Protein AF-A0A929G2F0-F1 (afdb_monomer_lite)

Foldseek 3Di:
DVVVVVVVVVVVVVVVVPPDQDDADDDDDFPDDPPDPFKDFPFFFQKFKFKWKAFQNHTDPVPPHRVVRRVVRSCVVPPDDPQKDWAPKDWDWDWDDDDRMIMIMIMITTIIMGGHDDVVSVVVVVVVVVPPPPDPDDDDDDDDDDDDPDDQQFWKWFDDPVDIWIFGFHDDDPQWTWTWGADPVRDIDIDIDGDVGRIDTDD

pLDDT: mean 78.76, std 16.69, range [32.47, 96.12]

Sequence (203 aa):
MKKIFKLLSFVVGFLFIFSSCAVHNGYMNNSASLSQANFSYVNTNISGKASTLKFLGIGGLGRRAIVSEAKENMLMKNPLKSNQTLANITINWKMGFYLIVMTNTCTVTADIVEFYLNDEARKIKTSKLKTNKKEENLNTQEINSNKQKFKVGDKVQYKDAFRTIKGIVIKIEGKFYYIKYENSRGIEKTLKTYEEIWIKKIN

Structure (mmCIF, N/CA/C/O backbone):
data_AF-A0A929G2F0-F1
#
_entry.id   AF-A0A929G2F0-F1
#
loop_
_atom_site.group_PDB
_atom_site.id
_atom_site.type_symbol
_atom_site.label_atom_id
_atom_site.label_alt_id
_atom_site.label_comp_id
_atom_site.label_asym_id
_atom_site.label_entity_id
_atom_site.label_seq_id
_atom_site.pdbx_PDB_ins_code
_atom_site.Cartn_x
_atom_site.Cartn_y
_atom_site.Cartn_z
_atom_site.occupancy
_atom_site.B_iso_or_equiv
_atom_site.auth_seq_id
_atom_site.auth_comp_id
_atom_site.auth_asym_id
_atom_site.auth_atom_id
_atom_site.pdbx_PDB_model_num
ATOM 1 N N . MET A 1 1 ? 4.250 -8.616 -59.143 1.00 62.09 1 MET A N 1
ATOM 2 C CA . MET A 1 1 ? 3.293 -9.155 -58.143 1.00 62.09 1 MET A CA 1
ATOM 3 C C . MET A 1 1 ? 3.959 -9.928 -56.995 1.00 62.09 1 MET A C 1
ATOM 5 O O . MET A 1 1 ? 3.798 -9.515 -55.857 1.00 62.09 1 MET A O 1
ATOM 9 N N . LYS A 1 2 ? 4.780 -10.965 -57.241 1.00 75.31 2 LYS A N 1
ATOM 10 C CA . LYS A 1 2 ? 5.431 -11.762 -56.167 1.00 75.31 2 LYS A CA 1
ATOM 11 C C . LYS A 1 2 ? 6.323 -10.954 -55.197 1.00 75.31 2 LYS A C 1
ATOM 13 O O . LYS A 1 2 ? 6.376 -11.268 -54.015 1.00 75.31 2 LYS A O 1
ATOM 18 N N . LYS A 1 3 ? 7.000 -9.900 -55.676 1.00 79.62 3 LYS A N 1
ATOM 19 C CA . LYS A 1 3 ? 7.833 -9.006 -54.841 1.00 79.62 3 LYS A CA 1
ATOM 20 C C . LYS A 1 3 ? 6.999 -8.115 -53.904 1.00 79.62 3 LYS A C 1
ATOM 22 O O . LYS A 1 3 ? 7.374 -7.953 -52.751 1.00 79.62 3 LYS A O 1
ATOM 27 N N . ILE A 1 4 ? 5.842 -7.628 -54.372 1.00 84.44 4 ILE A N 1
ATOM 28 C CA . ILE A 1 4 ? 4.876 -6.874 -53.552 1.00 84.44 4 ILE A CA 1
ATOM 29 C C . ILE A 1 4 ? 4.321 -7.760 -52.427 1.00 84.44 4 ILE A C 1
ATOM 31 O O . ILE A 1 4 ? 4.275 -7.327 -51.284 1.00 84.44 4 ILE A O 1
ATOM 35 N N . PHE A 1 5 ? 3.983 -9.021 -52.721 1.00 83.19 5 PHE A N 1
ATOM 36 C CA . PHE A 1 5 ? 3.469 -9.957 -51.712 1.00 83.19 5 PHE A CA 1
ATOM 37 C C . PHE A 1 5 ? 4.504 -10.303 -50.630 1.00 83.19 5 PHE A C 1
ATOM 39 O O . PHE A 1 5 ? 4.155 -10.387 -49.456 1.00 83.19 5 PHE A O 1
ATOM 46 N N . LYS A 1 6 ? 5.786 -10.452 -50.998 1.00 84.00 6 LYS A N 1
ATOM 47 C CA . LYS A 1 6 ? 6.874 -10.665 -50.025 1.00 84.00 6 LYS A CA 1
ATOM 48 C C . LYS A 1 6 ? 7.099 -9.445 -49.126 1.00 84.00 6 LYS A C 1
ATOM 50 O O . LYS A 1 6 ? 7.284 -9.614 -47.926 1.00 84.00 6 LYS A O 1
ATOM 55 N N . LEU A 1 7 ? 7.041 -8.235 -49.688 1.00 87.56 7 LEU A N 1
ATOM 56 C CA . LEU A 1 7 ? 7.160 -6.994 -48.918 1.00 87.56 7 LEU A CA 1
ATOM 57 C C . LEU A 1 7 ? 5.972 -6.815 -47.961 1.00 87.56 7 LEU A C 1
ATOM 59 O O . LEU A 1 7 ? 6.172 -6.520 -46.788 1.00 87.56 7 LEU A O 1
ATOM 63 N N . LEU A 1 8 ? 4.749 -7.073 -48.434 1.00 87.44 8 LEU A N 1
ATOM 64 C CA . LEU A 1 8 ? 3.537 -7.005 -47.617 1.00 87.44 8 LEU A CA 1
ATOM 65 C C . LEU A 1 8 ? 3.581 -8.013 -46.458 1.00 87.44 8 LEU A C 1
ATOM 67 O O . LEU A 1 8 ? 3.289 -7.655 -45.323 1.00 87.44 8 LEU A O 1
ATOM 71 N N . SER A 1 9 ? 4.023 -9.248 -46.718 1.00 84.62 9 SER A N 1
ATOM 72 C CA . SER A 1 9 ? 4.191 -10.272 -45.679 1.00 84.62 9 SER A CA 1
ATOM 73 C C . SER A 1 9 ? 5.237 -9.885 -44.627 1.00 84.62 9 SER A C 1
ATOM 75 O O . SER A 1 9 ? 5.058 -10.212 -43.457 1.00 84.62 9 SER A O 1
ATOM 77 N N . PHE A 1 10 ? 6.312 -9.191 -45.018 1.00 87.50 10 PHE A N 1
ATOM 78 C CA . PHE A 1 10 ? 7.335 -8.708 -44.086 1.00 87.50 10 PHE A CA 1
ATOM 79 C C . PHE A 1 10 ? 6.809 -7.568 -43.204 1.00 87.50 10 PHE A C 1
ATOM 81 O O . PHE A 1 10 ? 7.014 -7.584 -41.994 1.00 87.50 10 PHE A O 1
ATOM 88 N N . VAL A 1 11 ? 6.071 -6.618 -43.787 1.00 87.50 11 VAL A N 1
ATOM 89 C CA . VAL A 1 11 ? 5.456 -5.500 -43.049 1.00 87.50 11 VAL A CA 1
ATOM 90 C C . VAL A 1 11 ? 4.392 -5.999 -42.067 1.00 87.50 11 VAL A C 1
ATOM 92 O O . VAL A 1 11 ? 4.379 -5.576 -40.913 1.00 87.50 11 VAL A O 1
ATOM 95 N N . VAL A 1 12 ? 3.540 -6.939 -42.492 1.00 84.81 12 VAL A N 1
ATOM 96 C CA . VAL A 1 12 ? 2.530 -7.557 -41.618 1.00 84.81 12 VAL A CA 1
ATOM 97 C C . VAL A 1 12 ? 3.205 -8.347 -40.494 1.00 84.81 12 VAL A C 1
ATOM 99 O O . VAL A 1 12 ? 2.836 -8.177 -39.336 1.00 84.81 12 VAL A O 1
ATOM 102 N N . GLY A 1 13 ? 4.241 -9.137 -40.800 1.00 83.62 13 GLY A N 1
ATOM 103 C CA . GLY A 1 13 ? 5.022 -9.855 -39.789 1.00 83.62 13 GLY A CA 1
ATOM 104 C C . GLY A 1 13 ? 5.688 -8.925 -38.770 1.00 83.62 13 GLY A C 1
ATOM 105 O O . GLY A 1 13 ? 5.650 -9.204 -37.576 1.00 83.62 13 GLY A O 1
ATOM 106 N N . PHE A 1 14 ? 6.231 -7.789 -39.215 1.00 79.25 14 PHE A N 1
ATOM 107 C CA . PHE A 1 14 ? 6.847 -6.791 -38.338 1.00 79.25 14 PHE A CA 1
ATOM 108 C C . PHE A 1 14 ? 5.826 -6.115 -37.410 1.00 79.25 14 PHE A C 1
ATOM 110 O O . PHE A 1 14 ? 6.127 -5.892 -36.239 1.00 79.25 14 PHE A O 1
ATOM 117 N N . LEU A 1 15 ? 4.600 -5.857 -37.883 1.00 77.62 15 LEU A N 1
ATOM 118 C CA . LEU A 1 15 ? 3.527 -5.290 -37.055 1.00 77.62 15 LEU A CA 1
ATOM 119 C C . LEU A 1 15 ? 3.121 -6.209 -35.888 1.00 77.62 15 LEU A C 1
ATOM 121 O O . LEU A 1 15 ? 2.843 -5.718 -34.795 1.00 77.62 15 LEU A O 1
ATOM 125 N N . PHE A 1 16 ? 3.115 -7.531 -36.092 1.00 72.44 16 PHE A N 1
ATOM 126 C CA . PHE A 1 16 ? 2.734 -8.493 -35.048 1.00 72.44 16 PHE A CA 1
ATOM 127 C C . PHE A 1 16 ? 3.756 -8.608 -33.906 1.00 72.44 16 PHE A C 1
ATOM 129 O O . PHE A 1 16 ? 3.397 -9.039 -32.814 1.00 72.44 16 PHE A O 1
ATOM 136 N N . ILE A 1 17 ? 5.009 -8.187 -34.108 1.00 69.44 17 ILE A N 1
ATOM 137 C CA . ILE A 1 17 ? 6.066 -8.290 -33.085 1.00 69.44 17 ILE A CA 1
ATOM 138 C C . ILE A 1 17 ? 5.914 -7.207 -31.996 1.00 69.44 17 ILE A C 1
ATOM 140 O O . ILE A 1 17 ? 6.362 -7.401 -30.866 1.00 69.44 17 ILE A O 1
ATOM 144 N N . PHE A 1 18 ? 5.227 -6.094 -32.277 1.00 63.00 18 PHE A N 1
ATOM 145 C CA . PHE A 1 18 ? 5.069 -4.978 -31.329 1.00 63.00 18 PHE A CA 1
ATOM 146 C C . PHE A 1 18 ? 3.787 -5.019 -30.482 1.00 63.00 18 PHE A C 1
ATOM 148 O O . PHE A 1 18 ? 3.528 -4.088 -29.722 1.00 63.00 18 PHE A O 1
ATOM 155 N N . SER A 1 19 ? 2.983 -6.086 -30.536 1.00 63.50 19 SER A N 1
ATOM 156 C CA . SER A 1 19 ? 1.692 -6.134 -29.826 1.00 63.50 19 SER A CA 1
ATOM 157 C C . SER A 1 19 ? 1.781 -6.339 -28.300 1.00 63.50 19 SER A C 1
ATOM 159 O O . SER A 1 19 ? 0.746 -6.469 -27.655 1.00 63.50 19 SER A O 1
ATOM 161 N N . SER A 1 20 ? 2.981 -6.381 -27.700 1.00 61.09 20 SER A N 1
ATOM 162 C CA . SER A 1 20 ? 3.193 -6.706 -26.271 1.00 61.09 20 SER A CA 1
ATOM 163 C C . SER A 1 20 ? 3.821 -5.562 -25.450 1.00 61.09 20 SER A C 1
ATOM 165 O O . SER A 1 20 ? 4.630 -5.769 -24.543 1.00 61.09 20 SER A O 1
ATOM 167 N N . CYS A 1 21 ? 3.475 -4.312 -25.762 1.00 61.62 21 CYS A N 1
ATOM 168 C CA . CYS A 1 21 ? 3.899 -3.160 -24.963 1.00 61.62 21 CYS A CA 1
ATOM 169 C C . CYS A 1 21 ? 3.065 -3.043 -23.673 1.00 61.62 21 CYS A C 1
ATOM 171 O O . CYS A 1 21 ? 1.892 -2.684 -23.718 1.00 61.62 21 CYS A O 1
ATOM 173 N N . ALA A 1 22 ? 3.678 -3.283 -22.508 1.00 65.00 22 ALA A N 1
ATOM 174 C CA . ALA A 1 22 ? 3.046 -3.067 -21.203 1.00 65.00 22 ALA A CA 1
ATOM 175 C C . ALA A 1 22 ? 3.456 -1.711 -20.594 1.00 65.00 22 ALA A C 1
ATOM 177 O O . ALA A 1 22 ? 4.614 -1.488 -20.218 1.00 65.00 22 ALA A O 1
ATOM 178 N N . VAL A 1 23 ? 2.493 -0.797 -20.459 1.00 64.62 23 VAL A N 1
ATOM 179 C CA . VAL A 1 23 ? 2.668 0.481 -19.753 1.00 64.62 23 VAL A CA 1
ATOM 180 C C . VAL A 1 23 ? 2.090 0.351 -18.345 1.00 64.62 23 VAL A C 1
ATOM 182 O O . VAL A 1 23 ? 0.915 0.055 -18.174 1.00 64.62 23 VAL A O 1
ATOM 185 N N . HIS A 1 24 ? 2.922 0.585 -17.330 1.00 65.31 24 HIS A N 1
ATOM 186 C CA . HIS A 1 24 ? 2.530 0.502 -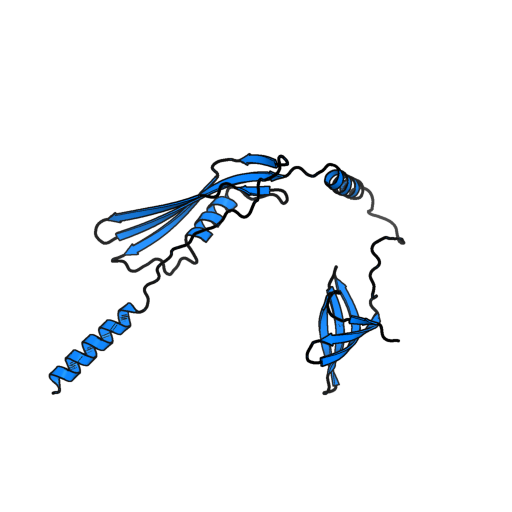15.926 1.00 65.31 24 HIS A CA 1
ATOM 187 C C . HIS A 1 24 ? 2.359 1.914 -15.370 1.00 65.31 24 HIS A C 1
ATOM 189 O O . HIS A 1 24 ? 3.339 2.531 -14.960 1.00 65.31 24 HIS A O 1
ATOM 195 N N . ASN A 1 25 ? 1.123 2.407 -15.359 1.00 67.31 25 ASN A N 1
ATOM 196 C CA . ASN A 1 25 ? 0.745 3.649 -14.689 1.00 67.31 25 ASN A CA 1
ATOM 197 C C . ASN A 1 25 ? -0.312 3.315 -13.639 1.00 67.31 25 ASN A C 1
ATOM 199 O O . ASN A 1 25 ? -1.257 2.583 -13.918 1.00 67.31 25 ASN A O 1
ATOM 203 N N . GLY A 1 26 ? -0.141 3.825 -12.425 1.00 69.75 26 GLY A N 1
ATOM 204 C CA . GLY A 1 26 ? -1.067 3.566 -11.332 1.00 69.75 26 GLY A CA 1
ATOM 205 C C . GLY A 1 26 ? -1.028 4.685 -10.309 1.00 69.75 26 GLY A C 1
ATOM 206 O O . GLY A 1 26 ? 0.012 5.313 -10.099 1.00 69.75 26 GLY A O 1
ATOM 207 N N . TYR A 1 27 ? -2.170 4.911 -9.675 1.00 76.88 27 TYR A N 1
ATOM 208 C CA . TYR A 1 27 ? -2.309 5.797 -8.531 1.00 76.88 27 TYR A CA 1
ATOM 209 C C . TYR A 1 27 ? -3.015 5.047 -7.399 1.00 76.88 27 TYR A C 1
ATOM 211 O O . TYR A 1 27 ? -3.677 4.034 -7.633 1.00 76.88 27 TYR A O 1
ATOM 219 N N . MET A 1 28 ? -2.854 5.518 -6.168 1.00 82.25 28 MET A N 1
ATOM 220 C CA . MET A 1 28 ? -3.520 4.971 -4.996 1.00 82.25 28 MET A CA 1
ATOM 221 C C . MET A 1 28 ? -4.110 6.120 -4.199 1.00 82.25 28 MET A C 1
ATOM 223 O O . MET A 1 28 ? -3.443 7.123 -3.967 1.00 82.25 28 MET A O 1
ATOM 227 N N . ASN A 1 29 ? -5.355 5.952 -3.771 1.00 80.06 29 ASN A N 1
ATOM 228 C CA . ASN A 1 29 ? -6.024 6.944 -2.948 1.00 80.06 29 ASN A CA 1
ATOM 229 C C . ASN A 1 29 ? -5.807 6.651 -1.468 1.00 80.06 29 ASN A C 1
ATOM 231 O O . ASN A 1 29 ? -5.637 5.498 -1.052 1.00 80.06 29 ASN A O 1
ATOM 235 N N . ASN A 1 30 ? -5.856 7.715 -0.672 1.00 79.25 30 ASN A N 1
ATOM 236 C CA . ASN A 1 30 ? -5.944 7.577 0.766 1.00 79.25 30 ASN A CA 1
ATOM 237 C C . ASN A 1 30 ? -7.301 6.946 1.125 1.00 79.25 30 ASN A C 1
ATOM 239 O O . ASN A 1 30 ? -8.336 7.355 0.603 1.00 79.25 30 ASN A O 1
ATOM 243 N N . SER A 1 31 ? -7.289 5.927 1.982 1.00 75.56 31 SER A N 1
ATOM 244 C CA . SER A 1 31 ? -8.504 5.209 2.410 1.00 75.56 31 SER A CA 1
ATOM 245 C C . SER A 1 31 ? -8.937 5.576 3.830 1.00 75.56 31 SER A C 1
ATOM 247 O O . SER A 1 31 ? -10.052 5.257 4.233 1.00 75.56 31 SER A O 1
ATOM 249 N N . ALA A 1 32 ? -8.078 6.273 4.577 1.00 79.25 32 ALA A N 1
ATOM 250 C CA . ALA A 1 32 ? -8.372 6.749 5.917 1.00 79.25 32 ALA A CA 1
ATOM 251 C C . ALA A 1 32 ? -8.950 8.170 5.874 1.00 79.25 32 ALA A C 1
ATOM 253 O O . ALA A 1 32 ? -8.308 9.091 5.366 1.00 79.25 32 ALA A O 1
ATOM 254 N N . SER A 1 33 ? -10.144 8.349 6.443 1.00 78.19 33 SER A N 1
ATOM 255 C CA . SER A 1 33 ? -10.724 9.671 6.699 1.00 78.19 33 SER A CA 1
ATOM 256 C C . SER A 1 33 ? -10.308 10.146 8.088 1.00 78.19 33 SER A C 1
ATOM 258 O O . SER A 1 33 ? -10.790 9.628 9.093 1.00 78.19 33 SER A O 1
ATOM 260 N N . LEU A 1 34 ? -9.426 11.142 8.145 1.00 83.56 34 LEU A N 1
ATOM 261 C CA . LEU A 1 34 ? -8.946 11.763 9.385 1.00 83.56 34 LEU A CA 1
ATOM 262 C C . LEU A 1 34 ? -9.800 12.977 9.769 1.00 83.56 34 LEU A C 1
ATOM 264 O O . LEU A 1 34 ? -9.293 14.071 9.991 1.00 83.56 34 LEU A O 1
ATOM 268 N N . SER A 1 35 ? -11.119 12.792 9.790 1.00 82.44 35 SER A N 1
ATOM 269 C CA . SER A 1 35 ? -12.087 13.869 10.039 1.00 82.44 35 SER A CA 1
ATOM 270 C C . SER A 1 35 ? -12.374 14.116 11.524 1.00 82.44 35 SER A C 1
ATOM 272 O O . SER A 1 35 ? -13.047 15.085 11.861 1.00 82.44 35 SER A O 1
ATOM 274 N N . GLN A 1 36 ? -11.884 13.251 12.416 1.00 81.44 36 GLN A N 1
ATOM 275 C CA . GLN A 1 36 ? -12.083 13.336 13.864 1.00 81.44 36 GLN A CA 1
ATOM 276 C C . GLN A 1 36 ? -10.736 13.283 14.591 1.00 81.44 36 GLN A C 1
ATOM 278 O O . GLN A 1 36 ? -9.802 12.628 14.136 1.00 81.44 36 GLN A O 1
ATOM 283 N N . ALA A 1 37 ? -10.639 13.940 15.749 1.00 81.94 37 ALA A N 1
ATOM 284 C CA . ALA A 1 37 ? -9.435 13.964 16.584 1.00 81.94 37 ALA A CA 1
ATOM 285 C C . ALA A 1 37 ? -9.296 12.689 17.446 1.00 81.94 37 ALA A C 1
ATOM 287 O O . ALA A 1 37 ? -9.177 12.754 18.667 1.00 81.94 37 ALA A O 1
ATOM 288 N N . ASN A 1 38 ? -9.360 11.514 16.817 1.00 87.75 38 ASN A N 1
ATOM 289 C CA . ASN A 1 38 ? -9.328 10.206 17.482 1.00 87.75 38 ASN A CA 1
ATOM 290 C C . ASN A 1 38 ? -8.125 9.340 17.067 1.00 87.75 38 ASN A C 1
ATOM 292 O O . ASN A 1 38 ? -8.192 8.110 17.134 1.00 87.75 38 ASN A O 1
ATOM 296 N N . PHE A 1 39 ? -7.027 9.967 16.649 1.00 91.56 39 PHE A N 1
ATOM 297 C CA . PHE A 1 39 ? -5.816 9.276 16.221 1.00 91.56 39 PHE A CA 1
ATOM 298 C C . PHE A 1 39 ? -4.542 10.025 16.627 1.00 91.56 39 PHE A C 1
ATOM 300 O O . PHE A 1 39 ? -4.568 11.223 16.914 1.00 91.56 39 PHE A O 1
ATOM 307 N N . SER A 1 40 ? -3.417 9.315 16.607 1.00 91.75 40 SER A N 1
ATOM 308 C CA . SER A 1 40 ? -2.065 9.882 16.634 1.00 91.75 40 SER A CA 1
ATOM 309 C C . SER A 1 40 ? -1.240 9.384 15.459 1.00 91.75 40 SER A C 1
ATOM 311 O O . SER A 1 40 ? -1.472 8.303 14.922 1.00 91.75 40 SER A O 1
ATOM 313 N N . TYR A 1 41 ? -0.235 10.169 15.080 1.00 92.38 41 TYR A N 1
ATOM 314 C CA . TYR A 1 41 ? 0.819 9.718 14.182 1.00 92.38 41 TYR A CA 1
ATOM 315 C C . TYR A 1 41 ? 1.813 8.857 14.962 1.00 92.38 41 TYR A C 1
ATOM 317 O O . TYR A 1 41 ? 2.397 9.313 15.943 1.00 92.38 41 TYR A O 1
ATOM 325 N N . VAL A 1 42 ? 2.001 7.612 14.527 1.00 93.44 42 VAL A N 1
ATOM 326 C CA . VAL A 1 42 ? 2.965 6.674 15.127 1.00 93.44 42 VAL A CA 1
ATOM 327 C C . VAL A 1 42 ? 4.290 6.705 14.387 1.00 93.44 42 VAL A C 1
ATOM 329 O O . VAL A 1 42 ? 5.347 6.619 15.003 1.00 93.44 42 VAL A O 1
ATOM 332 N N . ASN A 1 43 ? 4.237 6.815 13.063 1.00 94.00 43 ASN A N 1
ATOM 333 C CA . ASN A 1 43 ? 5.422 6.960 12.236 1.00 94.00 43 ASN A CA 1
ATOM 334 C C . ASN A 1 43 ? 5.085 7.852 11.047 1.00 94.00 43 ASN A C 1
ATOM 336 O O . ASN A 1 43 ? 4.017 7.702 10.458 1.00 94.00 43 ASN A O 1
ATOM 340 N N . THR A 1 44 ? 5.971 8.770 10.699 1.00 94.06 44 THR A N 1
ATOM 341 C CA . THR A 1 44 ? 5.755 9.709 9.597 1.00 94.06 44 THR A CA 1
ATOM 342 C C . THR A 1 44 ? 6.777 9.472 8.501 1.00 94.06 44 THR A C 1
ATOM 344 O O . THR A 1 44 ? 7.883 8.995 8.757 1.00 94.06 44 THR A O 1
ATOM 347 N N . ASN A 1 45 ? 6.412 9.800 7.263 1.00 93.19 45 ASN A N 1
ATOM 348 C CA . ASN A 1 45 ? 7.300 9.693 6.103 1.00 93.19 45 ASN A CA 1
ATOM 349 C C . ASN A 1 45 ? 7.868 8.279 5.868 1.00 93.19 45 ASN A C 1
ATOM 351 O O . ASN A 1 45 ? 8.987 8.116 5.364 1.00 93.19 45 ASN A O 1
ATOM 355 N N . ILE A 1 46 ? 7.101 7.235 6.199 1.00 95.94 46 ILE A N 1
ATOM 356 C CA . ILE A 1 46 ? 7.475 5.874 5.813 1.00 95.94 46 ILE A CA 1
ATOM 357 C C . ILE A 1 46 ? 7.471 5.774 4.291 1.00 95.94 46 ILE A C 1
ATOM 359 O O . ILE A 1 46 ? 6.661 6.409 3.617 1.00 95.94 46 ILE A O 1
ATOM 363 N N . SER A 1 47 ? 8.400 4.999 3.732 1.00 96.12 47 SER A N 1
ATOM 364 C CA . SER A 1 47 ? 8.556 4.925 2.283 1.00 96.12 47 SER A CA 1
ATOM 365 C C . SER A 1 47 ? 8.922 3.539 1.774 1.00 96.12 47 SER A C 1
ATOM 367 O O . SER A 1 47 ? 9.597 2.748 2.438 1.00 96.12 47 SER A O 1
ATOM 369 N N . GLY A 1 48 ? 8.484 3.258 0.553 1.00 95.81 48 GLY A N 1
ATOM 370 C CA . GLY A 1 48 ? 8.862 2.076 -0.206 1.00 95.81 48 GLY A CA 1
ATOM 371 C C . GLY A 1 48 ? 9.059 2.421 -1.672 1.00 95.81 48 GLY A C 1
ATOM 372 O O . GLY A 1 48 ? 8.478 3.371 -2.198 1.00 95.81 48 GLY A O 1
ATOM 373 N N . LYS A 1 49 ? 9.942 1.671 -2.329 1.00 94.50 49 LYS A N 1
ATOM 374 C CA . LYS A 1 49 ? 10.346 1.922 -3.714 1.00 94.50 49 LYS A CA 1
ATOM 375 C C . LYS A 1 49 ? 10.268 0.644 -4.525 1.00 94.50 49 LYS A C 1
ATOM 377 O O . LYS A 1 49 ? 10.576 -0.429 -4.012 1.00 94.50 49 LYS A O 1
ATOM 382 N N . ALA A 1 50 ? 9.902 0.778 -5.789 1.00 92.62 50 ALA A N 1
ATOM 383 C CA . ALA A 1 50 ? 10.001 -0.285 -6.777 1.00 92.62 50 ALA A CA 1
ATOM 384 C C . ALA A 1 50 ? 10.399 0.317 -8.124 1.00 92.62 50 ALA A C 1
ATOM 386 O O . ALA A 1 50 ? 9.964 1.416 -8.474 1.00 92.62 50 ALA A O 1
ATOM 387 N N . SER A 1 51 ? 11.225 -0.404 -8.877 1.00 89.00 51 SER A N 1
ATOM 388 C CA . SER A 1 51 ? 11.769 0.074 -10.145 1.00 89.00 51 SER A CA 1
ATOM 389 C C . SER A 1 51 ? 11.613 -0.975 -11.235 1.00 89.00 51 SER A C 1
ATOM 391 O O . SER A 1 51 ? 11.769 -2.174 -11.000 1.00 89.00 51 SER A O 1
ATOM 393 N N . THR A 1 52 ? 11.338 -0.504 -12.446 1.00 86.94 52 THR A N 1
ATOM 394 C CA . THR A 1 52 ? 11.420 -1.299 -13.673 1.00 86.94 52 THR A CA 1
ATOM 395 C C . THR A 1 52 ? 12.582 -0.825 -14.517 1.00 86.94 52 THR A C 1
ATOM 397 O O . THR A 1 52 ? 12.881 0.369 -14.564 1.00 86.94 52 THR A O 1
ATOM 400 N N . LEU A 1 53 ? 13.209 -1.777 -15.199 1.00 84.38 53 LEU A N 1
ATOM 401 C CA . LEU A 1 53 ? 14.203 -1.523 -16.225 1.00 84.38 53 LEU A CA 1
ATOM 402 C C . LEU A 1 53 ? 13.587 -1.883 -17.577 1.00 84.38 53 LEU A C 1
ATOM 404 O O . LEU A 1 53 ? 12.945 -2.925 -17.730 1.00 84.38 53 LEU A O 1
ATOM 408 N N . LYS A 1 54 ? 13.748 -0.980 -18.533 1.00 79.62 54 LYS A N 1
ATOM 409 C CA . LYS A 1 54 ? 13.315 -1.107 -19.918 1.00 79.62 54 LYS A CA 1
ATOM 410 C C . LYS A 1 54 ? 14.543 -0.933 -20.801 1.00 79.62 54 LYS A C 1
ATOM 412 O O . LYS A 1 54 ? 15.305 0.011 -20.617 1.00 79.62 54 LYS A O 1
ATOM 417 N N . PHE A 1 55 ? 14.732 -1.832 -21.749 1.00 79.44 55 PHE A N 1
ATOM 418 C CA . PHE A 1 55 ? 15.802 -1.772 -22.734 1.00 79.44 55 PHE A CA 1
ATOM 419 C C . PHE A 1 55 ? 15.177 -1.464 -24.094 1.00 79.44 55 PHE A C 1
ATOM 421 O O . PHE A 1 55 ? 14.255 -2.160 -24.511 1.00 79.44 55 PHE A O 1
ATOM 428 N N . LEU A 1 56 ? 15.606 -0.383 -24.752 1.00 77.12 56 LEU A N 1
ATOM 429 C CA . LEU A 1 56 ? 14.991 0.131 -25.987 1.00 77.12 56 LEU A CA 1
ATOM 430 C C . LEU A 1 56 ? 13.460 0.308 -25.871 1.00 77.12 56 LEU A C 1
ATOM 432 O O . LEU A 1 56 ? 12.709 0.039 -26.801 1.00 77.12 56 LEU A O 1
ATOM 436 N N . GLY A 1 57 ? 12.977 0.717 -24.692 1.00 67.44 57 GLY A N 1
ATOM 437 C CA . GLY A 1 57 ? 11.545 0.875 -24.407 1.00 67.44 57 GLY A CA 1
ATOM 438 C C . GLY A 1 57 ? 10.785 -0.428 -24.110 1.00 67.44 57 GLY A C 1
ATOM 439 O O . GLY A 1 57 ? 9.648 -0.363 -23.639 1.00 67.44 57 GLY A O 1
ATOM 440 N N . ILE A 1 58 ? 11.412 -1.594 -24.287 1.00 69.12 58 ILE A N 1
ATOM 441 C CA . ILE A 1 58 ? 10.831 -2.918 -24.037 1.00 69.12 58 ILE A CA 1
ATOM 442 C C . ILE A 1 58 ? 11.310 -3.430 -22.672 1.00 69.12 58 ILE A C 1
ATOM 444 O O . ILE A 1 58 ? 12.503 -3.464 -22.379 1.00 69.12 58 ILE A O 1
ATOM 448 N N . GLY A 1 59 ? 10.383 -3.807 -21.791 1.00 71.00 59 GLY A N 1
ATOM 449 C CA . GLY A 1 59 ? 10.714 -4.364 -20.477 1.00 71.00 59 GLY A CA 1
ATOM 450 C C . GLY A 1 59 ? 9.673 -4.065 -19.403 1.00 71.00 59 GLY A C 1
ATOM 451 O O . GLY A 1 59 ? 8.673 -3.392 -19.645 1.00 71.00 59 GLY A O 1
ATOM 452 N N . GLY A 1 60 ? 9.909 -4.581 -18.197 1.00 69.06 60 GLY A N 1
ATOM 453 C CA . GLY A 1 60 ? 9.008 -4.405 -17.052 1.00 69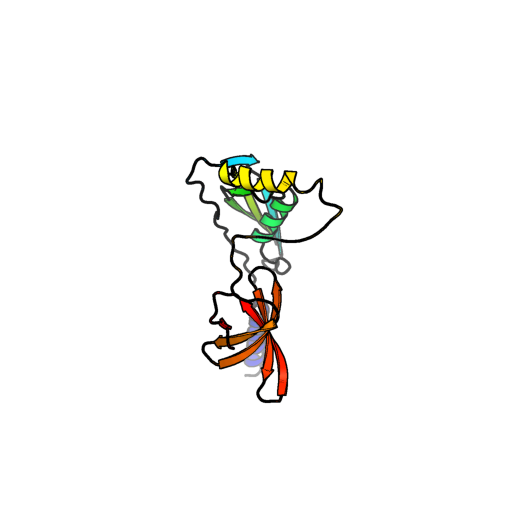.06 60 GLY A CA 1
ATOM 454 C C . GLY A 1 60 ? 7.832 -5.389 -16.967 1.00 69.06 60 GLY A C 1
ATOM 455 O O . GLY A 1 60 ? 7.067 -5.294 -16.019 1.00 69.06 60 GLY A O 1
ATOM 456 N N . LEU A 1 61 ? 7.717 -6.358 -17.886 1.00 65.44 61 LEU A N 1
ATOM 457 C CA . LEU A 1 61 ? 6.662 -7.393 -17.901 1.00 65.44 61 LEU A CA 1
ATOM 458 C C . LEU A 1 61 ? 6.693 -8.345 -16.690 1.00 65.44 61 LEU A C 1
ATOM 460 O O . LEU A 1 61 ? 5.682 -8.947 -16.355 1.00 65.44 61 LEU A O 1
ATOM 464 N N . GLY A 1 62 ? 7.844 -8.490 -16.026 1.00 62.28 62 GLY A N 1
ATOM 465 C CA . GLY A 1 62 ? 7.991 -9.355 -14.847 1.00 62.28 62 GLY A CA 1
ATOM 466 C C . GLY A 1 62 ? 7.455 -8.757 -13.542 1.00 62.28 62 GLY A C 1
ATOM 467 O O . GLY A 1 62 ? 7.607 -9.369 -12.489 1.00 62.28 62 GLY A O 1
ATOM 468 N N . ARG A 1 63 ? 6.886 -7.549 -13.580 1.00 65.88 63 ARG A N 1
ATOM 469 C CA . ARG A 1 63 ? 6.399 -6.820 -12.403 1.00 65.88 63 ARG A CA 1
ATOM 470 C C . ARG A 1 63 ? 4.876 -6.803 -12.433 1.00 65.88 63 ARG A C 1
ATOM 472 O O . ARG A 1 63 ? 4.288 -6.563 -13.479 1.00 65.88 63 ARG A O 1
ATOM 479 N N . ARG A 1 64 ? 4.230 -7.075 -11.296 1.00 63.81 64 ARG A N 1
ATOM 480 C CA . ARG A 1 64 ? 2.758 -7.201 -11.226 1.00 63.81 64 ARG A CA 1
ATOM 481 C C . ARG A 1 64 ? 2.086 -5.831 -11.329 1.00 63.81 64 ARG A C 1
ATOM 483 O O . ARG A 1 64 ? 1.157 -5.649 -12.105 1.00 63.81 64 ARG A O 1
ATOM 490 N N . ALA A 1 65 ? 2.579 -4.873 -10.545 1.00 82.81 65 ALA A N 1
ATOM 491 C CA . ALA A 1 65 ? 2.234 -3.454 -10.593 1.00 82.81 65 ALA A CA 1
ATOM 492 C C . ALA A 1 65 ? 3.230 -2.686 -9.713 1.00 82.81 65 ALA A C 1
ATOM 494 O O . ALA A 1 65 ? 3.284 -2.905 -8.503 1.00 82.81 65 ALA A O 1
ATOM 495 N N . ILE A 1 66 ? 3.996 -1.760 -10.297 1.00 88.00 66 ILE A N 1
ATOM 496 C CA . ILE A 1 66 ? 5.117 -1.089 -9.608 1.00 88.00 66 ILE A CA 1
ATOM 497 C C . ILE A 1 66 ? 4.654 -0.370 -8.323 1.00 88.00 66 ILE A C 1
ATOM 499 O O . ILE A 1 66 ? 5.336 -0.431 -7.304 1.00 88.00 66 ILE A O 1
ATOM 503 N N . VAL A 1 67 ? 3.468 0.253 -8.330 1.00 90.12 67 VAL A N 1
ATOM 504 C CA . VAL A 1 67 ? 2.900 0.922 -7.140 1.00 90.12 67 VAL A CA 1
ATOM 505 C C . VAL A 1 67 ? 2.602 -0.076 -6.017 1.00 90.12 67 VAL A C 1
ATOM 507 O O . VAL A 1 67 ? 2.888 0.202 -4.854 1.00 90.12 67 VAL A O 1
ATOM 510 N N . SER A 1 68 ? 2.058 -1.251 -6.352 1.00 90.38 68 SER A N 1
ATOM 511 C CA . SER A 1 68 ? 1.740 -2.291 -5.367 1.00 90.38 68 SER A CA 1
ATOM 512 C C . SER A 1 68 ? 3.004 -2.830 -4.710 1.00 90.38 68 SER A C 1
ATOM 514 O O . SER A 1 68 ? 3.048 -2.978 -3.494 1.00 90.38 68 SER A O 1
ATOM 516 N N . GLU A 1 69 ? 4.047 -3.068 -5.499 1.00 91.56 69 GLU A N 1
ATOM 517 C CA . GLU A 1 69 ? 5.329 -3.555 -4.990 1.00 91.56 69 GLU A CA 1
ATOM 518 C C . GLU A 1 69 ? 6.044 -2.498 -4.140 1.00 91.56 69 GLU A C 1
ATOM 520 O O . GLU A 1 69 ? 6.622 -2.815 -3.104 1.00 91.56 69 GLU A O 1
ATOM 525 N N . ALA A 1 70 ? 5.967 -1.219 -4.524 1.00 93.44 70 ALA A N 1
ATOM 526 C CA . ALA A 1 70 ? 6.486 -0.130 -3.702 1.00 93.44 70 ALA A CA 1
ATOM 527 C C . ALA A 1 70 ? 5.752 -0.049 -2.349 1.00 93.44 70 ALA A C 1
ATOM 529 O O . ALA A 1 70 ? 6.404 0.093 -1.313 1.00 93.44 70 ALA A O 1
ATOM 530 N N . LYS A 1 71 ? 4.419 -0.204 -2.338 1.00 94.00 71 LYS A N 1
ATOM 531 C CA . LYS A 1 71 ? 3.616 -0.282 -1.107 1.00 94.00 71 LYS A CA 1
ATOM 532 C C . LYS A 1 71 ? 3.986 -1.502 -0.260 1.00 94.00 71 LYS A C 1
ATOM 534 O O . LYS A 1 71 ? 4.136 -1.377 0.951 1.00 94.00 71 LYS A O 1
ATOM 539 N N . GLU A 1 72 ? 4.145 -2.668 -0.872 1.00 94.12 72 GLU A N 1
ATOM 540 C CA . GLU A 1 72 ? 4.543 -3.896 -0.180 1.00 94.12 72 GLU A CA 1
ATOM 541 C C . GLU A 1 72 ? 5.922 -3.740 0.472 1.00 94.12 72 GLU A C 1
ATOM 543 O O . GLU A 1 72 ? 6.070 -3.981 1.667 1.00 94.12 72 GLU A O 1
ATOM 548 N N . ASN A 1 73 ? 6.899 -3.197 -0.261 1.00 95.06 73 ASN A N 1
ATOM 549 C CA . ASN A 1 73 ? 8.232 -2.888 0.263 1.00 95.06 73 ASN A CA 1
ATOM 550 C C . ASN A 1 73 ? 8.202 -1.910 1.447 1.00 95.06 73 ASN A C 1
ATOM 552 O O . ASN A 1 73 ? 9.013 -2.032 2.367 1.00 95.06 73 ASN A O 1
ATOM 556 N N . MET A 1 74 ? 7.281 -0.943 1.436 1.00 95.44 74 MET A N 1
ATOM 557 C CA . MET A 1 74 ? 7.068 -0.021 2.554 1.00 95.44 74 MET A CA 1
ATOM 558 C C . MET A 1 74 ? 6.522 -0.750 3.791 1.00 95.44 74 MET A C 1
ATOM 560 O O . MET A 1 74 ? 7.024 -0.548 4.899 1.00 95.44 74 MET A O 1
ATOM 564 N N . LEU A 1 75 ? 5.515 -1.608 3.593 1.00 95.88 75 LEU A N 1
ATOM 565 C CA . LEU A 1 75 ? 4.813 -2.330 4.658 1.00 95.88 75 LEU A CA 1
ATOM 566 C C . LEU A 1 75 ? 5.622 -3.493 5.242 1.00 95.88 75 LEU A C 1
ATOM 568 O O . LEU A 1 75 ? 5.476 -3.784 6.423 1.00 95.88 75 LEU A O 1
ATOM 572 N N . MET A 1 76 ? 6.522 -4.113 4.474 1.00 95.56 76 MET A N 1
ATOM 573 C CA . MET A 1 76 ? 7.457 -5.114 5.009 1.00 95.56 76 MET A CA 1
ATOM 574 C C . MET A 1 76 ? 8.386 -4.524 6.076 1.00 95.56 76 MET A C 1
ATOM 576 O O . MET A 1 76 ? 8.728 -5.198 7.042 1.00 95.56 76 MET A O 1
ATOM 580 N N . LYS A 1 77 ? 8.785 -3.255 5.916 1.00 94.06 77 LYS A N 1
ATOM 581 C CA . LYS A 1 77 ? 9.625 -2.535 6.888 1.00 94.06 77 LYS A CA 1
ATOM 582 C C . LYS A 1 77 ? 8.815 -1.913 8.023 1.00 94.06 77 LYS A C 1
ATOM 584 O O . LYS A 1 77 ? 9.358 -1.668 9.092 1.00 94.06 77 LYS A O 1
ATOM 589 N N . ASN A 1 78 ? 7.536 -1.637 7.775 1.00 93.88 78 ASN A N 1
ATOM 590 C CA . ASN A 1 78 ? 6.635 -0.973 8.711 1.00 93.88 78 ASN A CA 1
ATOM 591 C C . ASN A 1 78 ? 5.295 -1.730 8.771 1.00 93.88 78 ASN A C 1
ATOM 593 O O . ASN A 1 78 ? 4.294 -1.248 8.229 1.00 93.88 78 ASN A O 1
ATOM 597 N N . PRO A 1 79 ? 5.268 -2.935 9.370 1.00 93.38 79 PRO A N 1
ATOM 598 C CA . PRO A 1 79 ? 4.050 -3.728 9.449 1.00 93.38 79 PRO A CA 1
ATOM 599 C C . PRO A 1 79 ? 3.006 -3.013 10.311 1.00 93.38 79 PRO A C 1
ATOM 601 O O . PRO A 1 79 ? 3.304 -2.523 11.400 1.00 93.38 79 PRO A O 1
ATOM 604 N N . LEU A 1 80 ? 1.769 -2.968 9.821 1.00 93.62 80 LEU A N 1
ATOM 605 C CA . LEU A 1 80 ? 0.670 -2.301 10.514 1.00 93.62 80 LEU A CA 1
ATOM 606 C C . LEU A 1 80 ? 0.079 -3.199 11.600 1.00 93.62 80 LEU A C 1
ATOM 608 O O . LEU A 1 80 ? -0.155 -4.391 11.389 1.00 93.62 80 LEU A O 1
ATOM 612 N N . LYS A 1 81 ? -0.237 -2.600 12.747 1.00 92.94 81 LYS A N 1
ATOM 613 C CA . LYS A 1 81 ? -1.081 -3.227 13.772 1.00 92.94 81 LYS A CA 1
ATOM 614 C C . LYS A 1 81 ? -2.560 -3.113 13.399 1.00 92.94 81 LYS A C 1
ATOM 616 O O . LYS A 1 81 ? -2.954 -2.299 12.571 1.00 92.94 81 LYS A O 1
ATOM 621 N N . SER A 1 82 ? -3.413 -3.888 14.066 1.00 88.44 82 SER A N 1
ATOM 622 C CA . SER A 1 82 ? -4.852 -3.945 13.761 1.00 88.44 82 SER A CA 1
ATOM 623 C C . SER A 1 82 ? -5.614 -2.624 13.953 1.00 88.44 82 SER A C 1
ATOM 625 O O . SER A 1 82 ? -6.716 -2.492 13.437 1.00 88.44 82 SER A O 1
ATOM 627 N N . ASN A 1 83 ? -5.076 -1.675 14.722 1.00 90.19 83 ASN A N 1
ATOM 628 C CA . ASN A 1 83 ? -5.640 -0.338 14.955 1.00 90.19 83 ASN A CA 1
ATOM 629 C C . ASN A 1 83 ? -4.886 0.769 14.199 1.00 90.19 83 ASN A C 1
ATOM 631 O O . ASN A 1 83 ? -5.049 1.945 14.521 1.00 90.19 83 ASN A O 1
ATOM 635 N N . GLN A 1 84 ? -4.053 0.396 13.228 1.00 92.56 84 GLN A N 1
ATOM 636 C CA . GLN A 1 84 ? -3.248 1.320 12.445 1.00 92.56 84 GLN A CA 1
ATOM 637 C C . GLN A 1 84 ? -3.675 1.318 10.983 1.00 92.56 84 GLN A C 1
ATOM 639 O O . GLN A 1 84 ? -4.105 0.301 10.439 1.00 92.56 84 GLN A O 1
ATOM 644 N N . THR A 1 85 ? -3.520 2.465 10.335 1.00 93.44 85 THR A N 1
ATOM 645 C CA . THR A 1 85 ? -3.725 2.604 8.894 1.00 93.44 85 THR A CA 1
ATOM 646 C C . THR A 1 85 ? -2.704 3.565 8.305 1.00 93.44 85 THR A C 1
ATOM 648 O O . THR A 1 85 ? -2.063 4.337 9.017 1.00 93.44 85 THR A O 1
ATOM 651 N N . LEU A 1 86 ? -2.572 3.516 6.984 1.00 94.19 86 LEU A N 1
ATOM 652 C CA . LEU A 1 86 ? -1.841 4.522 6.230 1.00 94.19 86 LEU A CA 1
ATOM 653 C C . LEU A 1 86 ? -2.698 5.781 6.070 1.00 94.19 86 LEU A C 1
ATOM 655 O O . LEU A 1 86 ? -3.899 5.681 5.804 1.00 94.19 86 LEU A O 1
ATOM 659 N N . ALA A 1 87 ? -2.058 6.936 6.185 1.00 92.88 87 ALA A N 1
ATOM 660 C CA . ALA A 1 87 ? -2.595 8.255 5.884 1.00 92.88 87 ALA A CA 1
ATOM 661 C C . ALA A 1 87 ? -1.601 9.051 5.023 1.00 92.88 87 ALA A C 1
ATOM 663 O O . ALA A 1 87 ? -0.449 8.645 4.870 1.00 92.88 87 ALA A O 1
ATOM 664 N N . ASN A 1 88 ? -2.051 10.173 4.448 1.00 91.44 88 ASN A N 1
ATOM 665 C CA . ASN A 1 88 ? -1.215 11.116 3.686 1.00 91.44 88 ASN A CA 1
ATOM 666 C C . ASN A 1 88 ? -0.365 10.442 2.597 1.00 91.44 88 ASN A C 1
ATOM 668 O O . ASN A 1 88 ? 0.815 10.732 2.402 1.00 91.44 88 ASN A O 1
ATOM 672 N N . ILE A 1 89 ? -0.978 9.491 1.897 1.00 92.88 89 ILE A N 1
ATOM 673 C CA . ILE A 1 89 ? -0.279 8.676 0.914 1.00 92.88 89 ILE A CA 1
ATOM 674 C C . ILE A 1 89 ? 0.093 9.535 -0.295 1.00 92.88 89 ILE A C 1
ATOM 676 O O . ILE A 1 89 ? -0.770 10.160 -0.906 1.00 92.88 89 ILE A O 1
ATOM 680 N N . THR A 1 90 ? 1.371 9.522 -0.664 1.00 92.12 90 THR A N 1
ATOM 681 C CA . THR A 1 90 ? 1.897 10.205 -1.848 1.00 92.12 90 THR A CA 1
ATOM 682 C C . THR A 1 90 ? 2.614 9.203 -2.741 1.00 92.12 90 THR A C 1
ATOM 684 O O . THR A 1 90 ? 3.368 8.350 -2.273 1.00 92.12 90 THR A O 1
ATOM 687 N N . ILE A 1 91 ? 2.388 9.309 -4.049 1.00 92.19 91 ILE A N 1
ATOM 688 C CA . ILE A 1 91 ? 3.105 8.532 -5.059 1.00 92.19 91 ILE A CA 1
ATOM 689 C C . ILE A 1 91 ? 3.963 9.486 -5.875 1.00 92.19 91 ILE A C 1
ATOM 691 O O . ILE A 1 91 ? 3.453 10.447 -6.445 1.00 92.19 91 ILE A O 1
ATOM 695 N N . ASN A 1 92 ? 5.250 9.176 -5.977 1.00 91.75 92 ASN A N 1
ATOM 696 C CA . ASN A 1 92 ? 6.189 9.889 -6.823 1.00 91.75 92 ASN A CA 1
ATOM 697 C C . ASN A 1 92 ? 6.796 8.951 -7.871 1.00 91.75 92 ASN A C 1
ATOM 699 O O . ASN A 1 92 ? 7.252 7.850 -7.551 1.00 91.75 92 ASN A O 1
ATOM 703 N N . TRP A 1 93 ? 6.857 9.422 -9.111 1.00 89.94 93 TRP A N 1
ATOM 704 C CA . TRP A 1 93 ? 7.443 8.704 -10.234 1.00 89.94 93 TRP A CA 1
ATOM 705 C C . TRP A 1 93 ? 8.707 9.413 -10.699 1.00 89.94 93 TRP A C 1
ATOM 707 O O . TRP A 1 93 ? 8.703 10.611 -10.967 1.00 89.94 93 TRP A O 1
ATOM 717 N N . LYS A 1 94 ? 9.797 8.659 -10.830 1.00 90.00 94 LYS A N 1
ATOM 718 C CA . LYS A 1 94 ? 11.055 9.146 -11.389 1.00 90.00 94 LYS A CA 1
ATOM 719 C C . LYS A 1 94 ? 11.458 8.273 -12.564 1.00 90.00 94 LYS A C 1
ATOM 721 O O . LYS A 1 94 ? 11.772 7.094 -12.387 1.00 90.00 94 LYS A O 1
ATOM 726 N N . MET A 1 95 ? 11.500 8.880 -13.744 1.00 87.94 95 MET A N 1
ATOM 727 C CA . MET A 1 95 ? 12.042 8.257 -14.943 1.00 87.94 95 MET A CA 1
ATOM 728 C C . MET A 1 95 ? 13.509 8.659 -15.110 1.00 87.94 95 MET A C 1
ATOM 730 O O . MET A 1 95 ? 13.846 9.839 -15.045 1.00 87.94 95 MET A O 1
ATOM 734 N N . GLY A 1 96 ? 14.383 7.676 -15.293 1.00 86.94 96 GLY A N 1
ATOM 735 C CA . GLY A 1 96 ? 15.783 7.870 -15.654 1.00 86.94 96 GLY A CA 1
ATOM 736 C C . GLY A 1 96 ? 16.041 7.286 -17.034 1.00 86.94 96 GLY A C 1
ATOM 737 O O . GLY A 1 96 ? 15.571 6.192 -17.339 1.00 86.94 96 GLY A O 1
ATOM 738 N N . PHE A 1 97 ? 16.789 7.999 -17.863 1.00 87.69 97 PHE A N 1
ATOM 739 C CA . PHE A 1 97 ? 17.149 7.563 -19.206 1.00 87.69 97 PHE A CA 1
ATOM 740 C C . PHE A 1 97 ? 18.664 7.632 -19.366 1.00 87.69 97 PHE A C 1
ATOM 742 O O . PHE A 1 97 ? 19.270 8.655 -19.056 1.00 87.69 97 PHE A O 1
ATOM 749 N N . TYR A 1 98 ? 19.263 6.548 -19.847 1.00 83.31 98 TYR A N 1
ATOM 750 C CA . TYR A 1 98 ? 20.673 6.490 -20.197 1.00 83.31 98 TYR A CA 1
ATOM 751 C C . TYR A 1 98 ? 20.853 5.678 -21.481 1.00 83.31 98 TYR A C 1
ATOM 753 O O . TYR A 1 98 ? 20.748 4.450 -21.466 1.00 83.31 98 TYR A O 1
ATOM 761 N N . LEU A 1 99 ? 21.124 6.374 -22.590 1.00 85.31 99 LEU A N 1
ATOM 762 C CA . LEU A 1 99 ? 21.282 5.817 -23.940 1.00 85.31 99 LEU A CA 1
ATOM 763 C C . LEU A 1 99 ? 20.110 4.925 -24.379 1.00 85.31 99 LEU A C 1
ATOM 765 O O . LEU A 1 99 ? 19.134 5.408 -24.931 1.00 85.31 99 LEU A O 1
ATOM 769 N N . ILE A 1 100 ? 20.207 3.618 -24.158 1.00 83.56 100 ILE A N 1
ATOM 770 C CA . ILE A 1 100 ? 19.198 2.621 -24.549 1.00 83.56 100 ILE A CA 1
ATOM 771 C C . ILE A 1 100 ? 18.478 2.016 -23.341 1.00 83.56 100 ILE A C 1
ATOM 773 O O . ILE A 1 100 ? 17.544 1.231 -23.501 1.00 83.56 100 ILE A O 1
ATOM 777 N N . VAL A 1 101 ? 18.898 2.375 -22.127 1.00 82.50 101 VAL A N 1
ATOM 778 C CA . VAL A 1 101 ? 18.327 1.890 -20.874 1.00 82.50 101 VAL A CA 1
ATOM 779 C C . VAL A 1 101 ? 17.433 2.965 -20.275 1.00 82.50 101 VAL A C 1
ATOM 781 O O . VAL A 1 101 ? 17.839 4.093 -20.006 1.00 82.50 101 VAL A O 1
ATOM 784 N N . MET A 1 102 ? 16.195 2.579 -20.021 1.00 84.75 102 MET A N 1
ATOM 785 C CA . MET A 1 102 ? 15.189 3.361 -19.329 1.00 84.75 102 MET A CA 1
ATOM 786 C C . MET A 1 102 ? 14.911 2.726 -17.975 1.00 84.75 102 MET A C 1
ATOM 788 O O . MET A 1 102 ? 14.681 1.525 -17.867 1.00 84.75 102 MET A O 1
ATOM 792 N N . THR A 1 103 ? 14.882 3.538 -16.931 1.00 87.00 103 THR A N 1
ATOM 793 C CA . THR A 1 103 ? 14.466 3.130 -15.591 1.00 87.00 103 THR A CA 1
ATOM 794 C C . THR A 1 103 ? 13.227 3.915 -15.204 1.00 87.00 103 THR A C 1
ATOM 796 O O . THR A 1 103 ? 13.159 5.124 -15.409 1.00 87.00 103 THR A O 1
ATOM 799 N N . ASN A 1 104 ? 12.229 3.238 -14.649 1.00 87.50 104 ASN A N 1
ATOM 800 C CA . ASN A 1 104 ? 11.063 3.897 -14.074 1.00 87.50 104 ASN A CA 1
ATOM 801 C C . ASN A 1 104 ? 10.931 3.465 -12.618 1.00 87.50 104 ASN A C 1
ATOM 803 O O . ASN A 1 104 ? 10.723 2.283 -12.342 1.00 87.50 104 ASN A O 1
ATOM 807 N N . THR A 1 105 ? 11.095 4.415 -11.704 1.00 90.69 105 THR A N 1
ATOM 808 C CA . THR A 1 105 ? 11.077 4.191 -10.259 1.00 90.69 105 THR A CA 1
ATOM 809 C C . THR A 1 105 ? 9.838 4.829 -9.655 1.00 90.69 105 THR A C 1
ATOM 811 O O . THR A 1 105 ? 9.659 6.041 -9.737 1.00 90.69 105 THR A O 1
ATOM 814 N N . CYS A 1 106 ? 9.016 4.017 -9.000 1.00 92.38 106 CYS A N 1
ATOM 815 C CA . CYS A 1 106 ? 7.921 4.469 -8.155 1.00 92.38 106 CYS A CA 1
ATOM 816 C C . CYS A 1 106 ? 8.409 4.546 -6.711 1.00 92.38 106 CYS A C 1
ATOM 818 O O . CYS A 1 106 ? 8.979 3.584 -6.192 1.00 92.38 106 CYS A O 1
ATOM 820 N N . THR A 1 107 ? 8.147 5.666 -6.050 1.00 94.69 107 THR A N 1
ATOM 821 C CA . THR A 1 107 ? 8.298 5.828 -4.604 1.00 94.69 107 THR A CA 1
ATOM 822 C C . THR A 1 107 ? 6.924 6.096 -4.012 1.00 94.69 107 THR A C 1
ATOM 824 O O . THR A 1 107 ? 6.250 7.029 -4.435 1.00 94.69 107 THR A O 1
ATOM 827 N N . VAL A 1 108 ? 6.510 5.278 -3.051 1.00 95.19 108 VAL A N 1
ATOM 828 C CA . VAL A 1 108 ? 5.301 5.500 -2.252 1.00 95.19 108 VAL A CA 1
ATOM 829 C C . VAL A 1 108 ? 5.749 5.990 -0.886 1.00 95.19 108 VAL A C 1
ATOM 831 O O . VAL A 1 108 ? 6.629 5.371 -0.283 1.00 95.19 108 VAL A O 1
ATOM 834 N N . THR A 1 109 ? 5.161 7.082 -0.415 1.00 94.94 109 THR A N 1
ATOM 835 C CA . THR A 1 109 ? 5.333 7.576 0.952 1.00 94.94 109 THR A CA 1
ATOM 836 C C . THR A 1 109 ? 3.986 7.668 1.649 1.00 94.94 109 THR A C 1
ATOM 838 O O . THR A 1 109 ? 2.960 7.856 0.996 1.00 94.94 109 THR A O 1
ATOM 841 N N . ALA A 1 110 ? 3.978 7.505 2.964 1.00 95.75 110 ALA A N 1
ATOM 842 C CA . ALA A 1 110 ? 2.781 7.625 3.783 1.00 95.75 110 ALA A CA 1
ATOM 843 C C . ALA A 1 110 ? 3.156 7.932 5.235 1.00 95.75 110 ALA A C 1
ATOM 845 O O . ALA A 1 110 ? 4.315 7.808 5.633 1.00 95.75 110 ALA A O 1
ATOM 846 N N . ASP A 1 111 ? 2.143 8.238 6.029 1.00 94.75 111 ASP A N 1
ATOM 847 C CA . ASP A 1 111 ? 2.220 8.241 7.480 1.00 94.75 111 ASP A CA 1
ATOM 848 C C . ASP A 1 111 ? 1.435 7.052 8.042 1.00 94.75 111 ASP A C 1
ATOM 850 O O . ASP A 1 111 ? 0.433 6.622 7.467 1.00 94.75 111 ASP A O 1
ATOM 854 N N . ILE A 1 112 ? 1.875 6.518 9.178 1.00 94.50 112 ILE A N 1
ATOM 855 C CA . ILE A 1 112 ? 1.117 5.555 9.973 1.00 94.50 112 ILE A CA 1
ATOM 856 C C . ILE A 1 112 ? 0.394 6.323 11.062 1.00 94.50 112 ILE A C 1
ATOM 858 O O . ILE A 1 112 ? 1.024 6.914 11.945 1.00 94.50 112 ILE A O 1
ATOM 862 N N . VAL A 1 113 ? -0.928 6.240 11.033 1.00 93.69 113 VAL A N 1
ATOM 863 C CA . VAL A 1 113 ? -1.778 6.722 12.115 1.00 93.69 113 VAL A CA 1
ATOM 864 C C . VAL A 1 113 ? -2.326 5.547 12.903 1.00 93.69 113 VAL A C 1
ATOM 866 O O . VAL A 1 113 ? -2.623 4.485 12.351 1.00 93.69 113 VAL A O 1
ATOM 869 N N . GLU A 1 114 ? -2.463 5.745 14.202 1.00 92.69 114 GLU A N 1
ATOM 870 C CA . GLU A 1 114 ? -3.058 4.793 15.121 1.00 92.69 114 GLU A CA 1
ATOM 871 C C . GLU A 1 114 ? -4.309 5.399 15.730 1.00 92.69 114 GLU A C 1
ATOM 873 O O . GLU A 1 114 ? -4.274 6.494 16.288 1.00 92.69 114 GLU A O 1
ATOM 878 N N . PHE A 1 115 ? -5.422 4.683 15.615 1.00 90.94 115 PHE A N 1
ATOM 879 C CA . PHE A 1 115 ? -6.672 5.122 16.212 1.00 90.94 115 PHE A CA 1
ATOM 880 C C . PHE A 1 115 ? -6.716 4.748 17.686 1.00 90.94 115 PHE A C 1
ATOM 882 O O . PHE A 1 115 ? -6.423 3.607 18.076 1.00 90.94 115 PHE A O 1
ATOM 889 N N . TYR A 1 116 ? -7.158 5.703 18.499 1.00 86.56 116 TYR A N 1
ATOM 890 C CA . TYR A 1 116 ? -7.501 5.430 19.880 1.00 86.56 116 TYR A CA 1
ATOM 891 C C . TYR A 1 116 ? -8.775 4.594 19.913 1.00 86.56 116 TYR A C 1
ATOM 893 O O . TYR A 1 116 ? -9.772 4.886 19.251 1.00 86.56 116 TYR A O 1
ATOM 901 N N . LEU A 1 117 ? -8.758 3.537 20.716 1.00 70.56 117 LEU A N 1
ATOM 902 C CA . LEU A 1 117 ? -9.994 2.871 21.089 1.00 70.56 117 LEU A CA 1
ATOM 903 C C . LEU A 1 117 ? -10.786 3.863 21.946 1.00 70.56 117 LEU A C 1
ATOM 905 O O . LEU A 1 117 ? -10.283 4.283 22.985 1.00 70.56 117 LEU A O 1
ATOM 909 N N . ASN A 1 118 ? -12.013 4.201 21.538 1.00 64.56 118 ASN A N 1
ATOM 910 C CA . ASN A 1 118 ? -13.022 4.749 22.451 1.00 64.56 118 ASN A CA 1
ATOM 911 C C . ASN A 1 118 ? -12.995 3.906 23.750 1.00 64.56 118 ASN A C 1
ATOM 913 O O . ASN A 1 118 ? -12.862 2.677 23.680 1.00 64.56 118 ASN A O 1
ATOM 917 N N . ASP A 1 119 ? -13.092 4.536 24.923 1.00 59.06 119 ASP A N 1
ATOM 918 C CA . ASP A 1 119 ? -13.132 3.859 26.225 1.00 59.06 119 ASP A CA 1
ATOM 919 C C . ASP A 1 119 ? -14.150 2.702 26.280 1.00 59.06 119 ASP A C 1
ATOM 921 O O . ASP A 1 119 ? -13.915 1.698 26.956 1.00 59.06 119 ASP A O 1
ATOM 925 N N . GLU A 1 120 ? -15.226 2.750 25.493 1.00 59.19 120 GLU A N 1
ATOM 926 C CA . GLU A 1 120 ? -16.163 1.637 25.293 1.00 59.19 120 GLU A CA 1
ATOM 927 C C . GLU A 1 120 ? -15.517 0.418 24.605 1.00 59.19 120 GLU A C 1
ATOM 929 O O . GLU A 1 120 ? -15.667 -0.716 25.064 1.00 59.19 120 GLU A O 1
ATOM 934 N N . ALA A 1 121 ? -14.704 0.619 23.565 1.00 57.31 121 ALA A N 1
ATOM 935 C CA . ALA A 1 121 ? -13.951 -0.449 22.901 1.00 57.31 121 ALA A CA 1
ATOM 936 C C . ALA A 1 121 ? -12.796 -0.984 23.777 1.00 57.31 121 ALA A C 1
ATOM 938 O O . ALA A 1 121 ? -12.441 -2.168 23.702 1.00 57.31 121 ALA A O 1
ATOM 939 N N . ARG A 1 122 ? -12.238 -0.143 24.661 1.00 51.59 122 ARG A N 1
ATOM 940 C CA . ARG A 1 122 ? -11.218 -0.536 25.650 1.00 51.59 122 ARG A CA 1
ATOM 941 C C . ARG A 1 122 ? -11.811 -1.367 26.795 1.00 51.59 122 ARG A C 1
ATOM 943 O O . ARG A 1 122 ? -11.179 -2.342 27.216 1.00 51.59 122 ARG A O 1
ATOM 950 N N . LYS A 1 123 ? -13.044 -1.073 27.234 1.00 53.56 123 LYS A N 1
ATOM 951 C CA . LYS A 1 123 ? -13.814 -1.912 28.177 1.00 53.56 123 LYS A CA 1
ATOM 952 C C . LYS A 1 123 ? -14.107 -3.303 27.596 1.00 53.56 123 LYS A C 1
ATOM 954 O O . LYS A 1 123 ? -13.979 -4.302 28.305 1.00 53.56 123 LYS A O 1
ATOM 959 N N . ILE A 1 124 ? -14.378 -3.401 26.291 1.00 57.31 124 ILE A N 1
ATOM 960 C CA . ILE A 1 124 ? -14.608 -4.682 25.592 1.00 57.31 124 ILE A CA 1
ATOM 961 C C . ILE A 1 124 ? -13.317 -5.515 25.448 1.00 57.31 124 ILE A C 1
ATOM 963 O O . ILE A 1 124 ? -13.357 -6.742 25.534 1.00 57.31 124 ILE A O 1
ATOM 967 N N . LYS A 1 125 ? -12.149 -4.885 25.254 1.00 52.88 125 LYS A N 1
ATOM 968 C CA . LYS A 1 125 ? -10.860 -5.608 25.189 1.00 52.88 125 LYS A CA 1
ATOM 969 C C . LYS A 1 125 ? -10.323 -6.011 26.566 1.00 52.88 125 LYS A C 1
ATOM 971 O O . LYS A 1 125 ? -9.814 -7.119 26.711 1.00 52.88 125 LYS A O 1
ATOM 976 N N . THR A 1 126 ? -10.455 -5.153 27.578 1.00 50.66 126 THR A N 1
ATOM 977 C CA . THR A 1 126 ? -9.932 -5.424 28.934 1.00 50.66 126 THR A CA 1
ATOM 978 C C . THR A 1 126 ? -10.754 -6.485 29.672 1.00 50.66 126 THR A C 1
ATOM 980 O O . THR A 1 126 ? -10.186 -7.290 30.408 1.00 50.66 126 THR A O 1
ATOM 983 N N . SER A 1 127 ? -12.069 -6.550 29.428 1.00 48.94 127 SER A N 1
ATOM 984 C CA . SER A 1 127 ? -12.911 -7.657 29.908 1.00 48.94 127 SER A CA 1
ATOM 985 C C . SER A 1 127 ? -12.496 -8.995 29.289 1.00 48.94 127 SER A C 1
ATOM 987 O O . SER A 1 127 ? -12.362 -9.967 30.016 1.00 48.94 127 SER A O 1
ATOM 989 N N . LYS A 1 128 ? -12.171 -9.034 27.989 1.00 50.31 128 LYS A N 1
ATOM 990 C CA . LYS A 1 128 ? -11.707 -10.257 27.306 1.00 50.31 128 LYS A CA 1
ATOM 991 C C . LYS A 1 128 ? -10.290 -10.705 27.688 1.00 50.31 128 LYS A C 1
ATOM 993 O O . LYS A 1 128 ? -10.020 -11.900 27.689 1.00 50.31 128 LYS A O 1
ATOM 998 N N . LEU A 1 129 ? -9.375 -9.787 28.015 1.00 48.94 129 LEU A N 1
ATOM 999 C CA . LEU A 1 129 ? -8.003 -10.154 28.406 1.00 48.94 129 LEU A CA 1
ATOM 1000 C C . LEU A 1 129 ? -7.890 -10.682 29.845 1.00 48.94 129 LEU A C 1
ATOM 1002 O O . LEU A 1 129 ? -7.005 -11.493 30.108 1.00 48.94 129 LEU A O 1
ATOM 1006 N N . LYS A 1 130 ? -8.771 -10.272 30.770 1.00 41.41 130 LYS A N 1
ATOM 1007 C CA . LYS A 1 130 ? -8.789 -10.826 32.138 1.00 41.41 130 LYS A CA 1
ATOM 1008 C C . LYS A 1 130 ? -9.354 -12.253 32.205 1.00 41.41 130 LYS A C 1
ATOM 1010 O O . LYS A 1 130 ? -9.021 -12.972 33.140 1.00 41.41 130 LYS A O 1
ATOM 1015 N N . THR A 1 131 ? -10.134 -12.682 31.212 1.00 42.34 131 THR A N 1
ATOM 1016 C CA . THR A 1 131 ? -10.717 -14.035 31.151 1.00 42.34 131 THR A CA 1
ATOM 1017 C C . THR A 1 131 ? -9.713 -15.099 30.684 1.00 42.34 131 THR A C 1
ATOM 1019 O O . THR A 1 131 ? -9.779 -16.243 31.111 1.00 42.34 131 THR A O 1
ATOM 1022 N N . ASN A 1 132 ? -8.698 -14.730 29.897 1.00 43.25 132 ASN A N 1
ATOM 1023 C CA . ASN A 1 132 ? -7.798 -15.700 29.251 1.00 43.25 132 ASN A CA 1
ATOM 1024 C C . ASN A 1 132 ? -6.662 -16.261 30.133 1.00 43.25 132 ASN A C 1
ATOM 1026 O O . ASN A 1 132 ? -5.758 -16.901 29.603 1.00 43.25 132 ASN A O 1
ATOM 1030 N N . LYS A 1 133 ? -6.659 -16.032 31.455 1.00 40.25 133 LYS A N 1
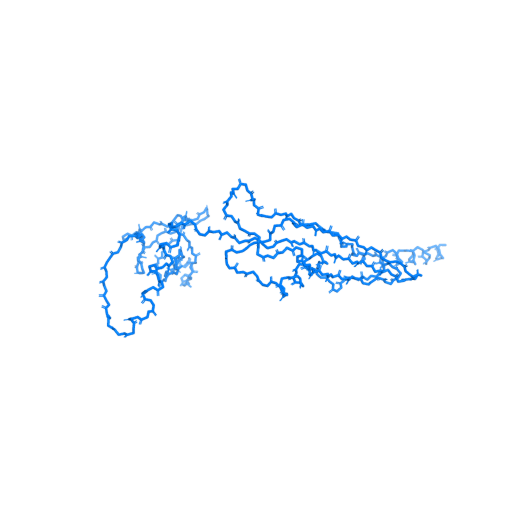ATOM 1031 C CA . LYS A 1 133 ? -5.605 -16.568 32.345 1.00 40.25 133 LYS A CA 1
ATOM 1032 C C . LYS A 1 133 ? -6.102 -17.524 33.436 1.00 40.25 133 LYS A C 1
ATOM 1034 O O . LYS A 1 133 ? -5.292 -17.923 34.264 1.00 40.25 133 LYS A O 1
ATOM 1039 N N . LYS A 1 134 ? -7.394 -17.884 33.477 1.00 35.16 134 LYS A N 1
ATOM 1040 C CA . LYS A 1 134 ? -7.931 -18.697 34.587 1.00 35.16 134 LYS A CA 1
ATOM 1041 C C . LYS A 1 134 ? -8.900 -19.828 34.228 1.00 35.16 134 LYS A C 1
ATOM 1043 O O . LYS A 1 134 ? -9.481 -20.396 35.140 1.00 35.16 134 LYS A O 1
ATOM 1048 N N . GLU A 1 135 ? -9.062 -20.192 32.962 1.00 40.09 135 GLU A N 1
ATOM 1049 C CA . GLU A 1 135 ? -9.985 -21.275 32.579 1.00 40.09 135 GLU A CA 1
ATOM 1050 C C . GLU A 1 135 ? -9.294 -22.294 31.673 1.0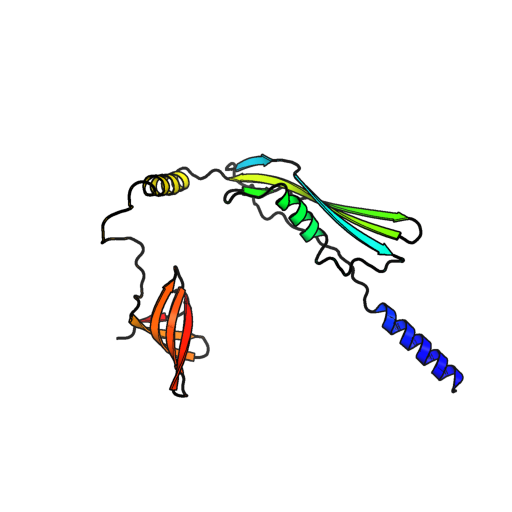0 40.09 135 GLU A C 1
ATOM 1052 O O . GLU A 1 135 ? -9.649 -22.509 30.520 1.00 40.09 135 GLU A O 1
ATOM 1057 N N . GLU A 1 136 ? -8.278 -22.940 32.238 1.00 40.12 136 GLU A N 1
ATOM 1058 C CA . GLU A 1 136 ? -8.020 -24.344 31.955 1.00 40.12 136 GLU A CA 1
ATOM 1059 C C . GLU A 1 136 ? -8.581 -25.097 33.169 1.00 40.12 136 GLU A C 1
ATOM 1061 O O . GLU A 1 136 ? -8.053 -24.961 34.274 1.00 40.12 136 GLU A O 1
ATOM 1066 N N . ASN A 1 137 ? -9.686 -25.817 32.945 1.00 33.88 137 ASN A N 1
ATOM 1067 C CA . ASN A 1 137 ? -10.457 -26.685 33.851 1.00 33.88 137 ASN A CA 1
ATOM 1068 C C . ASN A 1 137 ? -11.857 -26.184 34.284 1.00 33.88 137 ASN A C 1
ATOM 1070 O O . ASN A 1 137 ? -12.008 -25.271 35.086 1.00 33.88 137 ASN A O 1
ATOM 1074 N N . LEU A 1 138 ? -12.847 -26.956 33.807 1.00 37.19 138 LEU A N 1
ATOM 1075 C CA . LEU A 1 138 ? -14.241 -27.144 34.244 1.00 37.19 138 LEU A CA 1
ATOM 1076 C C . LEU A 1 138 ? -15.366 -26.224 33.710 1.00 37.19 138 LEU A C 1
ATOM 1078 O O . LEU A 1 138 ? -15.737 -25.224 34.304 1.00 37.19 138 LEU A O 1
ATOM 1082 N N . ASN A 1 139 ? -16.008 -26.756 32.659 1.00 33.84 139 ASN A N 1
ATOM 1083 C CA . ASN A 1 139 ? -17.454 -26.973 32.481 1.00 33.84 139 ASN A CA 1
ATOM 1084 C C . ASN A 1 139 ? -18.465 -25.801 32.500 1.00 33.84 139 ASN A C 1
ATOM 1086 O O . ASN A 1 139 ? -18.890 -25.328 33.543 1.00 33.84 139 ASN A O 1
ATOM 1090 N N . THR A 1 140 ? -19.020 -25.585 31.298 1.00 32.47 140 THR A N 1
ATOM 1091 C CA . THR A 1 140 ? -20.446 -25.798 30.954 1.00 32.47 140 THR A CA 1
ATOM 1092 C C . THR A 1 140 ? -21.505 -24.792 31.441 1.00 32.47 140 THR A C 1
ATOM 1094 O O . THR A 1 140 ? -21.829 -24.728 32.616 1.00 32.47 140 THR A O 1
ATOM 1097 N N . GLN A 1 141 ? -22.168 -24.194 30.430 1.00 34.94 141 GLN A N 1
ATOM 1098 C CA . GLN A 1 141 ? -23.529 -23.607 30.396 1.00 34.94 141 GLN A CA 1
ATOM 1099 C C . GLN A 1 141 ? -23.707 -22.210 31.030 1.00 34.94 141 GLN A C 1
ATOM 1101 O O . GLN A 1 141 ? -23.571 -22.029 32.227 1.00 34.94 141 GLN A O 1
ATOM 1106 N N . GLU A 1 142 ? -23.863 -21.155 30.210 1.00 38.25 142 GLU A N 1
ATOM 1107 C CA . GLU A 1 142 ? -25.131 -20.561 29.685 1.00 38.25 142 GLU A CA 1
ATOM 1108 C C . GLU A 1 142 ? -25.451 -19.251 30.466 1.00 38.25 142 GLU A C 1
ATOM 1110 O O . GLU A 1 142 ? -25.326 -19.242 31.678 1.00 38.25 142 GLU A O 1
ATOM 1115 N N . ILE A 1 143 ? -25.817 -18.070 29.922 1.00 44.44 143 ILE A N 1
ATOM 1116 C CA . ILE A 1 143 ? -26.552 -17.693 28.697 1.00 44.44 143 ILE A CA 1
ATOM 1117 C C . ILE A 1 143 ? -26.403 -16.167 28.382 1.00 44.44 143 ILE A C 1
ATOM 1119 O O . ILE A 1 143 ? -26.525 -15.335 29.273 1.00 44.44 143 ILE A O 1
ATOM 1123 N N . ASN A 1 144 ? -26.213 -15.860 27.080 1.00 46.12 144 ASN A N 1
ATOM 1124 C CA . ASN A 1 144 ? -26.783 -14.805 26.190 1.00 46.12 144 ASN A CA 1
ATOM 1125 C C . ASN A 1 144 ? -26.662 -13.286 26.481 1.00 46.12 144 ASN A C 1
ATOM 1127 O O . ASN A 1 144 ? -26.871 -12.821 27.587 1.00 46.12 144 ASN A O 1
ATOM 1131 N N . SER A 1 145 ? -26.415 -12.432 25.467 1.00 35.56 145 SER A N 1
ATOM 1132 C CA . SER A 1 145 ? -27.280 -12.281 24.277 1.00 35.56 145 SER A CA 1
ATOM 1133 C C . SER A 1 145 ? -26.606 -11.870 22.953 1.00 35.56 145 SER A C 1
ATOM 1135 O O . SER A 1 145 ? -26.284 -10.706 22.729 1.00 35.56 145 SER A O 1
ATOM 1137 N N . ASN A 1 146 ? -26.566 -12.809 22.001 1.00 38.72 146 ASN A N 1
ATOM 1138 C CA . ASN A 1 146 ? -27.026 -12.559 20.631 1.00 38.72 146 ASN A CA 1
ATOM 1139 C C . ASN A 1 146 ? -27.643 -13.866 20.103 1.00 38.72 146 ASN A C 1
ATOM 1141 O O . ASN A 1 146 ? -26.970 -14.887 19.986 1.00 38.72 146 ASN A O 1
ATOM 1145 N N . LYS A 1 147 ? -28.964 -13.870 19.919 1.00 51.56 147 LYS A N 1
ATOM 1146 C CA . LYS A 1 147 ? -29.790 -15.069 19.724 1.00 51.56 147 LYS A CA 1
ATOM 1147 C C . LYS A 1 147 ? -29.576 -15.633 18.318 1.00 51.56 147 LYS A C 1
ATOM 1149 O O . LYS A 1 147 ? -30.185 -15.161 17.365 1.00 51.56 147 LYS A O 1
ATOM 1154 N N . GLN A 1 148 ? -28.720 -16.643 18.193 1.00 64.62 148 GLN A N 1
ATOM 1155 C CA . GLN A 1 148 ? -28.550 -17.394 16.951 1.00 64.62 148 GLN A CA 1
ATOM 1156 C C . GLN A 1 148 ? -29.885 -18.055 16.562 1.00 64.62 148 GLN A C 1
ATOM 1158 O O . GLN A 1 148 ? -30.462 -18.820 17.337 1.00 64.62 148 GLN A O 1
ATOM 1163 N N . LYS A 1 149 ? -30.417 -17.688 15.391 1.00 71.94 149 LYS A N 1
ATOM 1164 C CA . LYS A 1 149 ? -31.800 -17.975 14.971 1.00 71.94 149 LYS A CA 1
ATOM 1165 C C . LYS A 1 149 ? -32.044 -19.434 14.569 1.00 71.94 149 LYS A C 1
ATOM 1167 O O . LYS A 1 149 ? -33.172 -19.911 14.685 1.00 71.94 149 LYS A O 1
ATOM 1172 N N . PHE A 1 150 ? -31.0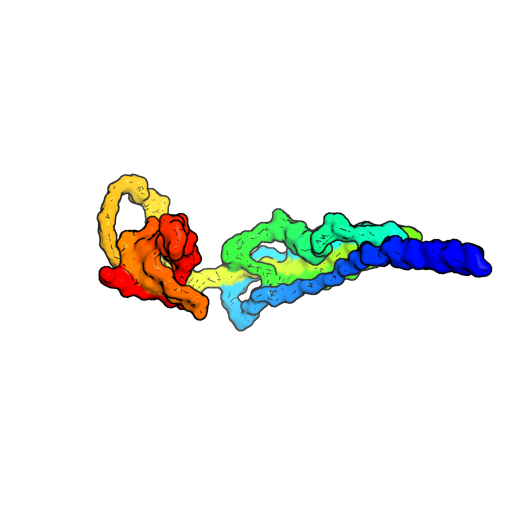03 -20.137 14.130 1.00 81.31 150 PHE A N 1
ATOM 1173 C CA . PHE A 1 150 ? -31.053 -21.546 13.736 1.00 81.31 150 PHE A CA 1
ATOM 1174 C C . PHE A 1 150 ? -29.981 -22.343 14.475 1.00 81.31 150 PHE A C 1
ATOM 1176 O O . PHE A 1 150 ? -28.895 -21.827 14.741 1.00 81.31 150 PHE A O 1
ATOM 1183 N N . LYS A 1 151 ? -30.276 -23.605 14.782 1.00 88.12 151 LYS A N 1
ATOM 1184 C CA . LYS A 1 151 ? -29.349 -24.545 15.425 1.00 88.12 151 LYS A CA 1
ATOM 1185 C C . LYS A 1 151 ? -28.923 -25.638 14.447 1.00 88.12 151 LYS A C 1
ATOM 1187 O O . LYS A 1 151 ? -29.626 -25.929 13.481 1.00 88.12 151 LYS A O 1
ATOM 1192 N N . VAL A 1 152 ? -27.771 -26.259 14.702 1.00 88.44 152 VAL A N 1
ATOM 1193 C CA . VAL A 1 152 ? -27.382 -27.494 14.003 1.00 88.44 152 VAL A CA 1
ATOM 1194 C C . VAL A 1 152 ? -28.469 -28.547 14.247 1.00 88.44 152 VAL A C 1
ATOM 1196 O O . VAL A 1 152 ? -28.928 -28.708 15.374 1.00 88.44 152 VAL A O 1
ATOM 1199 N N . GLY A 1 153 ? -28.908 -29.217 13.186 1.00 85.69 153 GLY A N 1
ATOM 1200 C CA . GLY A 1 153 ? -30.039 -30.144 13.177 1.00 85.69 153 GLY A CA 1
ATOM 1201 C C . GLY A 1 153 ? -31.368 -29.519 12.744 1.00 85.69 153 GLY A C 1
ATOM 1202 O O . GLY A 1 153 ? -32.296 -30.257 12.418 1.00 85.69 153 GLY A O 1
ATOM 1203 N N . ASP A 1 154 ? -31.476 -28.188 12.667 1.00 89.38 154 ASP A N 1
ATOM 1204 C CA . ASP A 1 154 ? -32.710 -27.551 12.206 1.00 89.38 154 ASP A CA 1
ATOM 1205 C C . ASP A 1 154 ? -32.967 -27.858 10.726 1.00 89.38 154 ASP A C 1
ATOM 1207 O O . ASP A 1 154 ? -32.104 -27.646 9.865 1.00 89.38 154 ASP A O 1
ATOM 1211 N N . LYS A 1 155 ? -34.191 -28.302 10.420 1.00 90.25 155 LYS A N 1
ATOM 1212 C CA . LYS A 1 155 ? -34.689 -28.353 9.047 1.00 90.25 1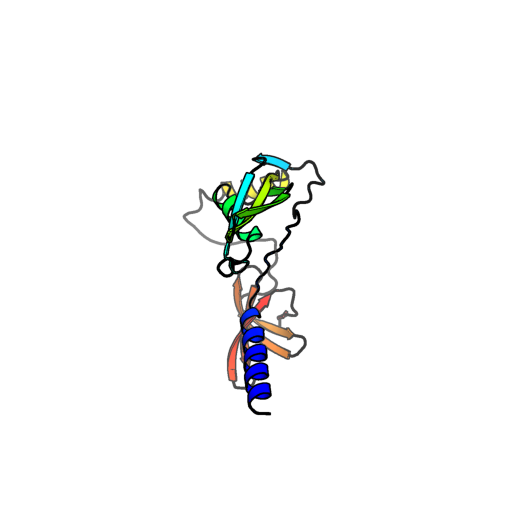55 LYS A CA 1
ATOM 1213 C C . LYS A 1 155 ? -34.979 -26.935 8.580 1.00 90.25 155 LYS A C 1
ATOM 1215 O O . LYS A 1 155 ? -35.695 -26.165 9.226 1.00 90.25 155 LYS A O 1
ATOM 1220 N N . VAL A 1 156 ? -34.416 -26.587 7.437 1.00 90.81 156 VAL A N 1
ATOM 1221 C CA . VAL A 1 156 ? -34.520 -25.253 6.867 1.00 90.81 156 VAL A CA 1
ATOM 1222 C C . VAL A 1 156 ? -34.850 -25.318 5.386 1.00 90.81 156 VAL A C 1
ATOM 1224 O O . VAL A 1 156 ? -34.437 -26.219 4.656 1.00 90.81 156 VAL A O 1
ATOM 1227 N N . GLN A 1 157 ? -35.600 -24.325 4.936 1.00 89.94 157 GLN A N 1
ATOM 1228 C CA . GLN A 1 157 ? -35.840 -24.041 3.539 1.00 89.94 157 GLN A CA 1
ATOM 1229 C C . GLN A 1 157 ? -35.019 -22.815 3.155 1.00 89.94 157 GLN A C 1
ATOM 1231 O O . GLN A 1 157 ? -35.209 -21.734 3.711 1.00 89.94 157 GLN A O 1
ATOM 1236 N N . TYR A 1 158 ? -34.115 -22.988 2.200 1.00 88.25 158 TYR A N 1
ATOM 1237 C CA . TYR A 1 158 ? -33.347 -21.904 1.602 1.00 88.25 158 TYR A CA 1
ATOM 1238 C C . TYR A 1 158 ? -33.969 -21.541 0.254 1.00 88.25 158 TYR A C 1
ATOM 1240 O O . TYR A 1 158 ? -34.194 -22.418 -0.586 1.00 88.25 158 TYR A O 1
ATOM 1248 N N . LYS A 1 159 ? -34.267 -20.256 0.051 1.00 85.25 159 LYS A N 1
ATOM 1249 C CA . LYS A 1 159 ? -34.808 -19.734 -1.207 1.00 85.25 159 LYS A CA 1
ATOM 1250 C C . LYS A 1 159 ? -33.813 -18.768 -1.841 1.00 85.25 159 LYS A C 1
ATOM 1252 O O . LYS A 1 159 ? -33.428 -17.786 -1.233 1.00 85.25 159 LYS A O 1
ATOM 1257 N N . ASP A 1 160 ? -33.437 -19.027 -3.078 1.00 78.00 160 ASP A N 1
ATOM 1258 C CA . ASP A 1 160 ? -32.697 -18.088 -3.918 1.00 78.00 160 ASP A CA 1
ATOM 1259 C C . ASP A 1 160 ? -33.606 -17.619 -5.064 1.00 78.00 160 ASP A C 1
ATOM 1261 O O . ASP A 1 160 ? -34.702 -18.160 -5.249 1.00 78.00 160 ASP A O 1
ATOM 1265 N N . ALA A 1 161 ? -33.160 -16.647 -5.858 1.00 75.75 161 ALA A N 1
ATOM 1266 C CA . ALA A 1 161 ? -33.895 -16.108 -7.002 1.00 75.75 161 ALA A CA 1
ATOM 1267 C C . ALA A 1 161 ? -34.356 -17.194 -7.997 1.00 75.75 161 ALA A C 1
ATOM 1269 O O . ALA A 1 161 ? -35.372 -17.027 -8.665 1.00 75.75 161 ALA A O 1
ATOM 1270 N N . PHE A 1 162 ? -33.650 -18.328 -8.056 1.00 76.12 162 PHE A N 1
ATOM 1271 C CA . PHE A 1 162 ? -33.864 -19.371 -9.063 1.00 76.12 162 PHE A CA 1
ATOM 1272 C C . PHE A 1 162 ? -34.352 -20.712 -8.507 1.00 76.12 162 PHE A C 1
ATOM 1274 O O . PHE A 1 162 ? -34.757 -21.581 -9.278 1.00 76.12 162 PHE A O 1
ATOM 1281 N N . ARG A 1 163 ? -34.285 -20.940 -7.189 1.00 81.50 163 ARG A N 1
ATOM 1282 C CA . ARG A 1 163 ? -34.606 -22.253 -6.606 1.00 81.50 163 ARG A CA 1
ATOM 1283 C C . ARG A 1 163 ? -34.943 -22.187 -5.128 1.00 81.50 163 ARG A C 1
ATOM 1285 O O . ARG A 1 163 ? -34.436 -21.353 -4.387 1.00 81.50 163 ARG A O 1
ATOM 1292 N N . THR A 1 164 ? -35.752 -23.145 -4.697 1.00 87.69 164 THR A N 1
ATOM 1293 C CA . THR A 1 164 ? -36.020 -23.421 -3.288 1.00 87.69 164 THR A CA 1
ATOM 1294 C C . THR A 1 164 ? -35.461 -24.796 -2.959 1.00 87.69 164 THR A C 1
ATOM 1296 O O . THR A 1 164 ? -35.809 -25.766 -3.626 1.00 87.69 164 THR A O 1
ATOM 1299 N N . ILE A 1 165 ? -34.609 -24.885 -1.943 1.00 89.44 165 ILE A N 1
ATOM 1300 C CA . ILE A 1 165 ? -34.073 -26.157 -1.448 1.00 89.44 165 ILE A CA 1
ATOM 1301 C C . ILE A 1 165 ? -34.520 -26.366 -0.005 1.00 89.44 165 ILE A C 1
ATOM 1303 O O . ILE A 1 165 ? -34.630 -25.411 0.766 1.00 89.44 165 ILE A O 1
ATOM 1307 N N . LYS A 1 166 ? -34.762 -27.622 0.361 1.00 92.25 166 LYS A N 1
ATOM 1308 C CA . LYS A 1 166 ? -35.024 -28.042 1.738 1.00 92.25 166 LYS A CA 1
ATOM 1309 C C . LYS A 1 166 ? -33.838 -28.869 2.208 1.00 92.25 166 LYS A C 1
ATOM 1311 O O . LYS A 1 166 ? -33.360 -29.723 1.468 1.00 92.25 166 LYS A O 1
ATOM 1316 N N . GLY A 1 167 ? -33.352 -28.592 3.406 1.00 92.06 167 GLY A N 1
ATOM 1317 C CA . GLY A 1 167 ? -32.177 -29.259 3.941 1.00 92.06 167 GLY A CA 1
ATOM 1318 C C . GLY A 1 167 ? -32.061 -29.124 5.449 1.00 92.06 167 GLY A C 1
ATOM 1319 O O . GLY A 1 167 ? -32.950 -28.587 6.105 1.00 92.06 167 GLY A O 1
ATOM 1320 N N . ILE A 1 168 ? -30.959 -29.622 5.994 1.00 91.31 168 ILE A N 1
ATOM 1321 C CA . ILE A 1 168 ? -30.676 -29.635 7.430 1.00 91.31 168 ILE A CA 1
ATOM 1322 C C . ILE A 1 168 ? -29.404 -28.838 7.684 1.00 91.31 168 ILE A C 1
ATOM 1324 O O . ILE A 1 168 ? -28.407 -29.020 6.985 1.00 91.31 168 ILE A O 1
ATOM 1328 N N . VAL A 1 169 ? -29.417 -27.961 8.685 1.00 91.00 169 VAL A N 1
ATOM 1329 C CA . VAL A 1 169 ? -28.205 -27.258 9.120 1.00 91.00 169 VAL A CA 1
ATOM 1330 C C . VAL A 1 169 ? -27.252 -28.268 9.757 1.00 91.00 169 VAL A C 1
ATOM 1332 O O . VAL A 1 169 ? -27.556 -28.831 10.801 1.00 91.00 169 VAL A O 1
ATOM 1335 N N . ILE A 1 170 ? -26.090 -28.498 9.157 1.00 91.38 170 ILE A N 1
ATOM 1336 C CA . ILE A 1 170 ? -25.095 -29.466 9.650 1.00 91.38 170 ILE A CA 1
ATOM 1337 C C . ILE A 1 170 ? -23.927 -28.810 10.385 1.00 91.38 170 ILE A C 1
ATOM 1339 O O . ILE A 1 170 ? -23.241 -29.463 11.165 1.00 91.38 170 ILE A O 1
ATOM 1343 N N . LYS A 1 171 ? -23.678 -27.522 10.138 1.00 89.19 171 LYS A N 1
ATOM 1344 C CA . LYS A 1 171 ? -22.569 -26.787 10.749 1.00 89.19 171 LYS A CA 1
ATOM 1345 C C . LYS A 1 171 ? -22.883 -25.301 10.775 1.00 89.19 171 LYS A C 1
ATOM 1347 O O . LYS A 1 171 ? -23.494 -24.785 9.837 1.00 89.19 171 LYS A O 1
ATOM 1352 N N . ILE A 1 172 ? -22.437 -24.619 11.825 1.00 86.12 172 ILE A N 1
ATOM 1353 C CA . ILE A 1 172 ? -22.509 -23.165 11.926 1.00 86.12 172 ILE A CA 1
ATOM 1354 C C . ILE A 1 172 ? -21.127 -22.639 12.310 1.00 86.12 172 ILE A C 1
ATOM 1356 O O . ILE A 1 172 ? -20.549 -23.074 13.302 1.00 86.12 172 ILE A O 1
ATOM 1360 N N . GLU A 1 173 ? -20.585 -21.727 11.507 1.00 84.00 173 GLU A N 1
ATOM 1361 C CA . GLU A 1 173 ? -19.280 -21.100 11.737 1.00 84.00 173 GLU A CA 1
ATOM 1362 C C . GLU A 1 173 ? -19.446 -19.582 11.717 1.00 84.00 173 GLU A C 1
ATOM 1364 O O . GLU A 1 173 ? -19.561 -18.959 10.657 1.00 84.00 173 GLU A O 1
ATOM 1369 N N . GLY A 1 174 ? -19.500 -18.972 12.901 1.00 82.06 174 GLY A N 1
ATOM 1370 C CA . GLY A 1 174 ? -19.788 -17.546 13.030 1.00 82.06 174 GLY A CA 1
ATOM 1371 C C . GLY A 1 174 ? -21.153 -17.197 12.427 1.00 82.06 174 GLY A C 1
ATOM 1372 O O . GLY A 1 174 ? -22.184 -17.601 12.958 1.00 82.06 174 GLY A O 1
ATOM 1373 N N . LYS A 1 175 ? -21.154 -16.450 11.314 1.00 81.94 175 LYS A N 1
ATOM 1374 C CA . LYS A 1 175 ? -22.368 -16.022 10.587 1.00 81.94 175 LYS A CA 1
ATOM 1375 C C . LYS A 1 175 ? -22.793 -16.970 9.453 1.00 81.94 175 LYS A C 1
ATOM 1377 O O . LYS A 1 175 ? -23.802 -16.712 8.796 1.00 81.94 175 LYS A O 1
ATOM 1382 N N . PHE A 1 176 ? -22.021 -18.024 9.185 1.00 86.06 176 PHE A N 1
ATOM 1383 C CA . PHE A 1 176 ? -22.267 -18.941 8.073 1.00 86.06 176 PHE A CA 1
ATOM 1384 C C . PHE A 1 176 ? -22.990 -20.206 8.529 1.00 86.06 176 PHE A C 1
ATOM 1386 O O . PHE A 1 176 ? -22.561 -20.861 9.476 1.00 86.06 176 PHE A O 1
ATOM 1393 N N . TYR A 1 177 ? -24.028 -20.585 7.789 1.00 89.44 177 TYR A N 1
ATOM 1394 C CA . TYR A 1 177 ? -24.767 -21.833 7.933 1.00 89.44 177 TYR A CA 1
ATOM 1395 C C . TYR A 1 177 ? -24.408 -22.777 6.786 1.00 89.44 177 TYR A C 1
ATOM 1397 O O . TYR A 1 177 ? -24.380 -22.381 5.617 1.00 89.44 177 TYR A O 1
ATOM 1405 N N . TYR A 1 178 ? -24.162 -24.038 7.121 1.00 91.19 178 TYR A N 1
ATOM 1406 C CA . TYR A 1 178 ? -23.944 -25.108 6.157 1.00 91.19 178 TYR A CA 1
ATOM 1407 C C . TYR A 1 178 ? -25.177 -26.005 6.151 1.00 91.19 178 TYR A C 1
ATOM 1409 O O . TYR A 1 178 ? -25.502 -26.612 7.169 1.00 91.19 178 TYR A O 1
ATOM 1417 N N . ILE A 1 179 ? -25.870 -26.068 5.018 1.00 91.62 179 ILE A N 1
ATOM 1418 C CA . ILE A 1 179 ? -27.135 -26.783 4.850 1.00 91.62 179 ILE A CA 1
ATOM 1419 C C . ILE A 1 179 ? -26.893 -27.998 3.960 1.00 91.62 179 ILE A C 1
ATOM 1421 O O . ILE A 1 179 ? -26.512 -27.849 2.800 1.00 91.62 179 ILE A O 1
ATOM 1425 N N . LYS A 1 180 ? -27.139 -29.195 4.484 1.00 94.25 180 LYS A N 1
ATOM 1426 C CA . LYS A 1 180 ? -27.134 -30.441 3.716 1.00 94.25 180 LYS A CA 1
ATOM 1427 C C . LYS A 1 180 ? -28.494 -30.630 3.050 1.00 94.25 180 LYS A C 1
ATOM 1429 O O . LYS A 1 180 ? -29.510 -30.565 3.737 1.00 94.25 180 LYS A O 1
ATOM 1434 N N . TYR A 1 181 ? -28.526 -30.839 1.740 1.00 92.81 181 TYR A N 1
ATOM 1435 C CA . TYR A 1 181 ? -29.750 -31.046 0.963 1.00 92.81 181 TYR A CA 1
ATOM 1436 C C . TYR A 1 181 ? -29.536 -32.102 -0.121 1.00 92.81 181 TYR A C 1
ATOM 1438 O O . TYR A 1 181 ? -28.413 -32.328 -0.566 1.00 92.81 181 TYR A O 1
ATOM 1446 N N . GLU A 1 182 ? -30.618 -32.723 -0.567 1.00 91.75 182 GLU A N 1
ATOM 1447 C CA . GLU A 1 182 ? -30.617 -33.690 -1.662 1.00 91.75 182 GLU A CA 1
ATOM 1448 C C . GLU A 1 182 ? -31.087 -32.998 -2.947 1.00 91.75 182 GLU A C 1
ATOM 1450 O O . GLU A 1 182 ? -32.039 -32.211 -2.936 1.00 91.75 182 GLU A O 1
ATOM 1455 N N . ASN A 1 183 ? -30.380 -33.206 -4.058 1.00 86.00 183 ASN A N 1
ATOM 1456 C CA . ASN A 1 183 ? -30.789 -32.647 -5.347 1.00 86.00 183 ASN A CA 1
ATOM 1457 C C . ASN A 1 183 ? -31.858 -33.524 -6.030 1.00 86.00 183 ASN A C 1
ATOM 1459 O O . ASN A 1 183 ? -32.145 -34.632 -5.595 1.00 86.00 183 ASN A O 1
ATOM 1463 N N . SER A 1 184 ? -32.404 -33.073 -7.163 1.00 81.50 184 SER A N 1
ATOM 1464 C CA . SER A 1 184 ? -33.414 -33.825 -7.931 1.00 81.50 184 SER A CA 1
ATOM 1465 C C . SER A 1 184 ? -32.955 -35.192 -8.463 1.00 81.50 184 SER A C 1
ATOM 1467 O O . SER A 1 184 ? -33.761 -35.920 -9.030 1.00 81.50 184 SER A O 1
ATOM 1469 N N . ARG A 1 185 ? -31.670 -35.538 -8.314 1.00 84.31 185 ARG A N 1
ATOM 1470 C CA . ARG A 1 185 ? -31.074 -36.819 -8.719 1.00 84.31 185 ARG A CA 1
ATOM 1471 C C . ARG A 1 185 ? -30.742 -37.722 -7.525 1.00 84.31 185 ARG A C 1
ATOM 1473 O O . ARG A 1 185 ? -30.041 -38.708 -7.710 1.00 84.31 185 ARG A O 1
ATOM 1480 N N . GLY A 1 186 ? -31.169 -37.358 -6.319 1.00 82.00 186 GLY A N 1
ATOM 1481 C CA . GLY A 1 186 ? -30.908 -38.123 -5.102 1.00 82.00 186 GLY A CA 1
ATOM 1482 C C . GLY A 1 186 ? -29.496 -37.971 -4.523 1.00 82.00 186 GLY A C 1
ATOM 1483 O O . GLY A 1 186 ? -29.050 -38.777 -3.715 1.00 82.00 186 GLY A O 1
ATOM 1484 N N . ILE A 1 187 ? -28.736 -36.965 -4.971 1.00 84.75 187 ILE A N 1
ATOM 1485 C CA . ILE A 1 187 ? -27.347 -36.753 -4.545 1.00 84.75 187 ILE A CA 1
ATOM 1486 C C . ILE A 1 187 ? -27.313 -35.718 -3.424 1.00 84.75 187 ILE A C 1
ATOM 1488 O O . ILE A 1 187 ? -27.763 -34.580 -3.605 1.00 84.75 187 ILE A O 1
ATOM 1492 N N . GLU A 1 188 ? -26.701 -36.089 -2.302 1.00 90.31 188 GLU A N 1
ATOM 1493 C CA . GLU A 1 188 ? -26.463 -35.192 -1.175 1.00 90.31 188 GLU A CA 1
ATOM 1494 C C . GLU A 1 188 ? -25.429 -34.109 -1.518 1.00 90.31 188 GLU A C 1
ATOM 1496 O O . GLU A 1 188 ? -24.348 -34.373 -2.051 1.00 90.31 188 GLU A O 1
ATOM 1501 N N . LYS A 1 189 ? -25.751 -32.858 -1.190 1.00 90.00 189 LYS A N 1
ATOM 1502 C CA . LYS A 1 189 ? -24.887 -31.689 -1.372 1.00 90.00 189 LYS A CA 1
ATOM 1503 C C . LYS A 1 189 ? -24.945 -30.780 -0.155 1.00 90.00 189 LYS A C 1
ATOM 1505 O O . LYS A 1 189 ? -25.941 -30.730 0.561 1.00 90.00 189 LYS A O 1
ATOM 1510 N N . THR A 1 190 ? -23.888 -29.996 0.029 1.00 90.56 190 THR A N 1
ATOM 1511 C CA . THR A 1 190 ? -23.815 -28.976 1.078 1.00 90.56 190 THR A CA 1
ATOM 1512 C C . THR A 1 190 ? -23.859 -27.588 0.456 1.00 90.56 190 THR A C 1
ATOM 1514 O O . THR A 1 190 ? -23.086 -27.280 -0.451 1.00 90.56 190 THR A O 1
ATOM 1517 N N . LEU A 1 191 ? -24.754 -26.737 0.950 1.00 87.38 191 LEU A N 1
ATOM 1518 C CA . LEU A 1 191 ? -24.818 -25.318 0.627 1.00 87.38 191 LEU A CA 1
ATOM 1519 C C . LEU A 1 191 ? -24.243 -24.506 1.787 1.00 87.38 191 LEU A C 1
ATOM 1521 O O . LEU A 1 191 ? -24.723 -24.615 2.912 1.00 87.38 191 LEU A O 1
ATOM 1525 N N . LYS A 1 192 ? -23.263 -23.647 1.503 1.00 90.44 192 LYS A N 1
ATOM 1526 C CA . LYS A 1 192 ? -22.802 -22.615 2.438 1.00 90.44 192 LYS A CA 1
ATOM 1527 C C . LYS A 1 192 ? -23.578 -21.323 2.191 1.00 90.44 192 LYS A C 1
ATOM 1529 O O . LYS A 1 192 ? -23.628 -20.848 1.060 1.00 90.44 192 LYS A O 1
ATOM 1534 N N . THR A 1 193 ? -24.165 -20.754 3.236 1.00 83.94 193 THR A N 1
ATOM 1535 C CA . THR A 1 193 ? -24.959 -19.518 3.166 1.00 83.94 193 THR A CA 1
ATOM 1536 C C . THR A 1 193 ? -24.844 -18.714 4.470 1.00 83.94 193 THR A C 1
ATOM 1538 O O . THR A 1 193 ? -24.197 -19.168 5.410 1.00 83.94 193 THR A O 1
ATOM 1541 N N . TYR A 1 194 ? -25.400 -17.505 4.534 1.00 81.81 194 TYR A N 1
ATOM 1542 C CA . TYR A 1 194 ? -25.405 -16.641 5.721 1.00 81.81 194 TYR A CA 1
ATOM 1543 C C . TYR A 1 194 ? -26.813 -16.096 5.986 1.00 81.81 194 TYR A C 1
ATOM 1545 O O . TYR A 1 194 ? -27.674 -16.134 5.111 1.00 81.81 194 TYR A O 1
ATOM 1553 N N . GLU A 1 195 ? -27.056 -15.622 7.211 1.00 66.75 195 GLU A N 1
ATOM 1554 C CA . GLU A 1 195 ? -28.410 -15.364 7.737 1.00 66.75 195 GLU A CA 1
ATOM 1555 C C . GLU A 1 195 ? -29.264 -14.391 6.915 1.00 66.75 195 GLU A C 1
ATOM 1557 O O . GLU A 1 195 ? -30.483 -14.539 6.859 1.00 66.75 195 GLU A O 1
ATOM 1562 N N . GLU A 1 196 ? -28.642 -13.406 6.268 1.00 62.50 196 GLU A N 1
ATOM 1563 C CA . GLU A 1 196 ? -29.353 -12.359 5.522 1.00 62.50 196 GLU A CA 1
ATOM 1564 C C . GLU A 1 196 ? -29.959 -12.874 4.204 1.00 62.50 196 GLU A C 1
ATOM 1566 O O . GLU A 1 196 ? -30.755 -12.176 3.578 1.00 62.50 196 GLU A O 1
ATOM 1571 N N . ILE A 1 197 ? -29.645 -14.109 3.792 1.00 62.00 197 ILE A N 1
ATOM 1572 C CA . ILE A 1 197 ? -30.208 -14.732 2.591 1.00 62.00 197 ILE A CA 1
ATOM 1573 C C . ILE A 1 197 ? -31.285 -15.744 2.994 1.00 62.00 197 ILE A C 1
ATOM 1575 O O . ILE A 1 197 ? -30.956 -16.862 3.351 1.00 62.00 197 ILE A O 1
ATOM 1579 N N . TRP A 1 198 ? -32.564 -15.360 2.909 1.00 75.88 198 TRP A N 1
ATOM 1580 C CA . TRP A 1 198 ? -33.787 -16.189 2.766 1.00 75.88 198 TRP A CA 1
ATOM 1581 C C . TRP A 1 198 ? -33.809 -17.639 3.332 1.00 75.88 198 TRP A C 1
ATOM 1583 O O . TRP A 1 198 ? -34.424 -18.527 2.731 1.00 75.88 198 TRP A O 1
ATOM 1593 N N . ILE A 1 199 ? -33.197 -17.908 4.489 1.00 83.00 199 ILE A N 1
ATOM 1594 C CA . ILE A 1 199 ? -33.338 -19.182 5.211 1.00 83.00 199 ILE A CA 1
ATOM 1595 C C . ILE A 1 199 ? -34.571 -19.082 6.113 1.00 83.00 199 ILE A C 1
ATOM 1597 O O . ILE A 1 199 ? -34.706 -18.151 6.912 1.00 83.00 199 ILE A O 1
ATOM 1601 N N . LYS A 1 200 ? -35.483 -20.049 6.005 1.00 85.50 200 LYS A N 1
ATOM 1602 C CA . LYS A 1 200 ? -36.653 -20.187 6.883 1.00 85.50 200 LYS A CA 1
ATOM 1603 C C . LYS A 1 200 ? -36.633 -21.544 7.569 1.00 85.50 200 LYS A C 1
ATOM 1605 O O . LYS A 1 200 ? -36.375 -22.551 6.919 1.00 85.50 200 LYS A O 1
ATOM 1610 N N . LYS A 1 201 ? -36.932 -21.579 8.867 1.00 84.69 201 LYS A N 1
ATOM 1611 C CA . LYS A 1 201 ? -37.111 -22.838 9.597 1.00 84.69 201 LYS A CA 1
ATOM 1612 C C . LYS A 1 201 ? -38.393 -23.502 9.110 1.00 84.69 201 LYS A C 1
ATOM 1614 O O . LYS A 1 201 ? -39.397 -22.815 8.921 1.00 84.69 201 LYS A O 1
ATOM 1619 N N . ILE A 1 202 ? -38.336 -24.806 8.896 1.00 86.00 202 ILE A N 1
ATOM 1620 C CA . ILE A 1 202 ? -39.497 -25.633 8.576 1.00 86.00 202 ILE A CA 1
ATOM 1621 C C . ILE A 1 202 ? -39.626 -26.702 9.662 1.00 86.00 202 ILE A C 1
ATOM 1623 O O . ILE A 1 202 ? -38.610 -27.173 10.176 1.00 86.00 202 ILE A O 1
ATOM 1627 N N . ASN A 1 203 ? -40.863 -27.022 10.040 1.00 77.25 203 ASN A N 1
ATOM 1628 C CA . ASN A 1 203 ? -41.158 -28.090 10.997 1.00 77.25 203 ASN A CA 1
ATOM 1629 C C . ASN A 1 203 ? -41.071 -29.459 10.309 1.00 77.25 203 ASN A C 1
ATOM 1631 O O . ASN A 1 203 ? -41.498 -29.547 9.135 1.00 77.25 203 ASN A O 1
#

Secondary structure (DSSP, 8-state):
-HHHHHHHHHHHHHHHHTTT---------------SS-EEEEEEEEEEEEEEEEETTEE-TT-S-HHHHHHHHHHHHSPPPTTEEEEEEEEEEEEEEETTEEEEEEEEEEEEEEEPP-HHHHHHHHHHHHHTTS-SS-------SS--S--TT-EEEEE-SS-EEEEEEEEEETTEEEEEEE-TTS-EEEEEEETTS-EEE--

Radius of gyration: 29.32 Å; chains: 1; bounding box: 62×52×93 Å